Protein AF-A0A350P0A2-F1 (afdb_monomer)

Solvent-accessible surface area (backbone atoms only — not comparable to full-atom values): 11838 Å² total; per-residue (Å²): 98,54,94,77,66,78,47,81,83,70,60,87,97,36,63,50,38,53,35,42,51,52,40,41,71,54,24,49,63,32,50,51,49,53,50,50,57,44,49,54,48,30,74,75,63,41,78,66,72,74,49,75,38,47,52,51,50,51,49,36,52,35,25,15,30,38,34,38,25,32,60,87,42,42,73,64,37,39,53,47,52,47,36,48,71,58,41,37,54,60,54,47,37,61,76,40,30,76,40,52,78,73,40,42,42,76,43,84,54,7,22,47,47,60,51,48,59,75,67,70,58,95,64,50,61,31,28,40,47,74,36,69,40,61,73,67,49,90,78,47,54,71,70,56,38,36,55,49,48,24,52,36,47,38,52,48,41,55,74,55,54,66,48,71,58,78,53,50,69,44,74,40,54,51,58,56,42,70,87,69,39,89,80,70,49,74,71,57,67,63,39,52,88,55,57,46,71,63,59,95,83,64,72,76,51,73,65,59,73,81,129

pLDDT: mean 93.73, std 8.41, range [48.28, 98.69]

Sequence (211 aa):
IIAEDSQVPTREHSWHDLFNALVWIQFPRTKALLNRLHMEDINLKGAHPRTPRRNRITHFDECGVVIAVEEDHLQKGNALLSQLAHHQWNQVFLEERSAWGEILHPFVFGHANFEMMLSPFEGLTGKWMAIKVPRGFSNESVERQHERLDVALCERIQALDNFNRAPLLKPIPLLGIPHWYQEQTPCFYENKDYFRPMSVTSKPSVQLPLT

Nearest PDB structures (foldseek):
  5ej1-assembly1_A  TM=1.585E-01  e=2.998E+00  Cereibacter sphaeroides 2.4.1

Organism: NCBI:txid589873

InterPro domains:
  IPR021390 Protein of unknown function DUF3025 [PF11227] (2-197)

Mean predicted aligned error: 4.1 Å

Structure (mmCIF, N/CA/C/O backbone):
data_AF-A0A350P0A2-F1
#
_entry.id   AF-A0A350P0A2-F1
#
loop_
_atom_site.group_PDB
_atom_site.id
_atom_site.type_symbol
_atom_site.label_atom_id
_atom_site.label_alt_id
_atom_site.label_comp_id
_atom_site.label_asym_id
_atom_site.label_entity_id
_atom_site.label_seq_id
_atom_site.pdbx_PDB_ins_code
_atom_site.Cartn_x
_atom_site.Cartn_y
_atom_site.Cartn_z
_atom_site.occupancy
_atom_site.B_iso_or_equiv
_atom_site.auth_seq_id
_atom_site.auth_comp_id
_atom_site.auth_asym_id
_atom_site.auth_atom_id
_atom_site.pdbx_PDB_model_num
ATOM 1 N N . ILE A 1 1 ? 6.362 -5.026 -25.118 1.00 53.25 1 ILE A N 1
ATOM 2 C CA . ILE A 1 1 ? 6.541 -4.725 -23.662 1.00 53.25 1 ILE A CA 1
ATOM 3 C C . ILE A 1 1 ? 5.708 -3.486 -23.330 1.00 53.25 1 ILE A C 1
ATOM 5 O O . ILE A 1 1 ? 5.623 -2.639 -24.198 1.00 53.25 1 ILE A O 1
ATOM 9 N N . ILE A 1 2 ? 5.113 -3.306 -22.133 1.00 61.22 2 ILE A N 1
ATOM 10 C CA . ILE A 1 2 ? 4.285 -2.096 -21.850 1.00 61.22 2 ILE A CA 1
ATOM 11 C C . ILE A 1 2 ? 5.046 -0.797 -22.190 1.00 61.22 2 ILE A C 1
ATOM 13 O O . ILE A 1 2 ? 4.472 0.136 -22.735 1.00 61.22 2 ILE A O 1
ATOM 17 N N . ALA A 1 3 ? 6.358 -0.760 -21.924 1.00 54.41 3 ALA A N 1
ATOM 18 C CA . ALA A 1 3 ? 7.234 0.362 -22.274 1.00 54.41 3 ALA A CA 1
ATOM 19 C C . ALA A 1 3 ? 7.371 0.638 -23.788 1.00 54.41 3 ALA A C 1
ATOM 21 O O . ALA A 1 3 ? 7.685 1.760 -24.164 1.00 54.41 3 ALA A O 1
ATOM 22 N N . GLU A 1 4 ? 7.168 -0.368 -24.636 1.00 48.28 4 GLU A N 1
ATOM 23 C CA . GLU A 1 4 ? 7.300 -0.283 -26.098 1.00 48.28 4 GLU A CA 1
ATOM 24 C C . GLU A 1 4 ? 5.936 -0.091 -26.771 1.00 48.28 4 GLU A C 1
ATOM 26 O O . GLU A 1 4 ? 5.805 0.725 -27.676 1.00 48.28 4 GLU A O 1
ATOM 31 N N . ASP A 1 5 ? 4.909 -0.791 -26.286 1.00 59.88 5 ASP A N 1
ATOM 32 C CA . ASP A 1 5 ? 3.598 -0.853 -26.938 1.00 59.88 5 ASP A CA 1
ATOM 33 C C . ASP A 1 5 ? 2.580 0.117 -26.324 1.00 59.88 5 ASP A C 1
ATOM 35 O O . ASP A 1 5 ? 1.513 0.327 -26.894 1.00 59.88 5 ASP A O 1
ATOM 39 N N . SER A 1 6 ? 2.870 0.688 -25.143 1.00 63.47 6 SER A N 1
ATOM 40 C CA . SER A 1 6 ? 1.937 1.514 -24.347 1.00 63.47 6 SER A CA 1
ATOM 41 C C . SER A 1 6 ? 0.567 0.855 -24.113 1.00 63.47 6 SER A C 1
ATOM 43 O O . SER A 1 6 ? -0.424 1.524 -23.830 1.00 63.47 6 SER A O 1
ATOM 45 N N . GLN A 1 7 ? 0.517 -0.473 -24.214 1.00 66.69 7 GLN A N 1
ATOM 46 C CA . GLN A 1 7 ? -0.664 -1.297 -24.011 1.00 66.69 7 GLN A CA 1
ATOM 47 C C . GLN A 1 7 ? -0.435 -2.216 -22.818 1.00 66.69 7 GLN A C 1
ATOM 49 O O . GLN A 1 7 ? 0.633 -2.815 -22.670 1.00 66.69 7 GLN A O 1
ATOM 54 N N . VAL A 1 8 ? -1.453 -2.335 -21.969 1.00 64.12 8 VAL A N 1
ATOM 55 C CA . VAL A 1 8 ? -1.478 -3.325 -20.893 1.00 64.12 8 VAL A CA 1
ATOM 56 C C . VAL A 1 8 ? -1.890 -4.662 -21.519 1.00 64.12 8 VAL A C 1
ATOM 58 O O . VAL A 1 8 ? -2.990 -4.742 -22.067 1.00 64.12 8 VAL A O 1
ATOM 61 N N . PRO A 1 9 ? -1.040 -5.705 -21.490 1.00 64.75 9 PRO A N 1
ATOM 62 C CA . PRO A 1 9 ? -1.408 -7.003 -22.039 1.00 64.75 9 PRO A CA 1
ATOM 63 C C . PRO A 1 9 ? -2.564 -7.589 -21.225 1.00 64.75 9 PRO A C 1
ATOM 65 O O . PRO A 1 9 ? -2.507 -7.621 -19.996 1.00 64.75 9 PRO A O 1
ATOM 68 N N . THR A 1 10 ? -3.604 -8.053 -21.913 1.00 65.25 10 THR A N 1
ATOM 69 C CA . THR A 1 10 ? -4.771 -8.692 -21.300 1.00 65.25 10 THR A CA 1
ATOM 70 C C . THR A 1 10 ? -5.031 -10.038 -21.968 1.00 65.25 10 THR A C 1
ATOM 72 O O . THR A 1 10 ? -4.892 -10.184 -23.182 1.00 65.25 10 THR A O 1
ATOM 75 N N . ARG A 1 11 ? -5.360 -11.049 -21.167 1.00 75.06 11 ARG A N 1
ATOM 76 C CA . ARG A 1 11 ? -5.878 -12.348 -21.600 1.00 75.06 11 ARG A CA 1
ATOM 77 C C . ARG A 1 11 ? -7.391 -12.337 -21.433 1.00 75.06 11 ARG A C 1
ATOM 79 O O . ARG A 1 11 ? -7.912 -11.760 -20.476 1.00 75.06 11 ARG A O 1
ATOM 86 N N . GLU A 1 12 ? -8.097 -13.002 -22.341 1.00 72.31 12 GLU A N 1
ATOM 87 C CA . GLU A 1 12 ? -9.540 -13.190 -22.203 1.00 72.31 12 GLU A CA 1
ATOM 88 C C . GLU A 1 12 ? -9.862 -13.926 -20.894 1.00 72.31 12 GLU A C 1
ATOM 90 O O . GLU A 1 12 ? -9.146 -14.841 -20.487 1.00 72.31 12 GLU A O 1
ATOM 95 N N . HIS A 1 13 ? -10.941 -13.507 -20.226 1.00 78.00 13 HIS A N 1
ATOM 96 C CA . HIS A 1 13 ? -11.431 -14.105 -18.977 1.00 78.00 13 HIS A CA 1
ATOM 97 C C . HIS A 1 13 ? -10.428 -14.114 -17.805 1.00 78.00 13 HIS A C 1
ATOM 99 O O . HIS A 1 13 ? -10.451 -15.016 -16.969 1.00 78.00 13 HIS A O 1
ATOM 105 N N . SER A 1 14 ? -9.577 -13.090 -17.709 1.00 87.12 14 SER A N 1
ATOM 106 C CA . SER A 1 14 ? -8.614 -12.927 -16.615 1.00 87.12 14 SER A CA 1
ATOM 107 C C . SER A 1 14 ? -9.011 -11.775 -15.683 1.00 87.12 14 SER A C 1
ATOM 109 O O . SER A 1 14 ? -8.827 -10.604 -16.024 1.00 87.12 14 SER A O 1
ATOM 111 N N . TRP A 1 15 ? -9.533 -12.093 -14.487 1.00 88.44 15 TRP A N 1
ATOM 112 C CA . TRP A 1 15 ? -9.784 -11.096 -13.428 1.00 88.44 15 TRP A CA 1
ATOM 113 C C . TRP A 1 15 ? -8.517 -10.324 -13.083 1.00 88.44 15 TRP A C 1
ATOM 115 O O . TRP A 1 15 ? -8.539 -9.102 -12.956 1.00 88.44 15 TRP A O 1
ATOM 125 N N . HIS A 1 16 ? -7.407 -11.048 -13.005 1.00 88.56 16 HIS A N 1
ATOM 126 C CA . HIS A 1 16 ? -6.081 -10.504 -12.794 1.00 88.56 16 HIS A CA 1
ATOM 127 C C . HIS A 1 16 ? -5.736 -9.370 -13.771 1.00 88.56 16 HIS A C 1
ATOM 129 O O . HIS A 1 16 ? -5.339 -8.279 -13.358 1.00 88.56 16 HIS A O 1
ATOM 135 N N . ASP A 1 17 ? -5.936 -9.601 -15.072 1.00 87.69 17 ASP A N 1
ATOM 136 C CA . ASP A 1 17 ? -5.559 -8.631 -16.101 1.00 87.69 17 ASP A CA 1
ATOM 137 C C . ASP A 1 17 ? -6.526 -7.433 -16.115 1.00 87.69 17 ASP A C 1
ATOM 139 O O . ASP A 1 17 ? -6.092 -6.298 -16.328 1.00 87.69 17 ASP A O 1
ATOM 143 N N . LEU A 1 18 ? -7.813 -7.658 -15.808 1.00 90.94 18 LEU A N 1
ATOM 144 C CA . LEU A 1 18 ? -8.788 -6.583 -15.600 1.00 90.94 18 LEU A CA 1
ATOM 145 C C . LEU A 1 18 ? -8.381 -5.683 -14.426 1.00 90.94 18 LEU A C 1
ATOM 147 O O . LEU A 1 18 ? -8.318 -4.463 -14.583 1.00 90.94 18 LEU A O 1
ATOM 151 N N . PHE A 1 19 ? -8.077 -6.258 -13.260 1.00 93.81 19 PHE A N 1
ATOM 152 C CA . PHE A 1 19 ? -7.663 -5.474 -12.096 1.00 93.81 19 PHE A CA 1
ATOM 153 C C . PHE A 1 19 ? -6.339 -4.755 -12.337 1.00 93.81 19 PHE A C 1
ATOM 155 O O . PHE A 1 19 ? -6.201 -3.597 -11.946 1.00 93.81 19 PHE A O 1
ATOM 162 N N . ASN A 1 20 ? -5.395 -5.377 -13.044 1.00 93.62 20 ASN A N 1
ATOM 163 C CA . ASN A 1 20 ? -4.161 -4.707 -13.443 1.00 93.62 20 ASN A CA 1
ATOM 164 C C . ASN A 1 20 ? -4.452 -3.475 -14.316 1.00 93.62 20 ASN A C 1
ATOM 166 O O . ASN A 1 20 ? -3.896 -2.405 -14.069 1.00 93.62 20 ASN A O 1
ATOM 170 N N . ALA A 1 21 ? -5.351 -3.590 -15.299 1.00 92.62 21 ALA A N 1
ATOM 171 C CA . ALA A 1 21 ? -5.753 -2.465 -16.143 1.00 92.62 21 ALA A CA 1
ATOM 172 C C . ALA A 1 21 ? -6.431 -1.340 -15.336 1.00 92.62 21 ALA A C 1
ATOM 174 O O . ALA A 1 21 ? -6.115 -0.167 -15.532 1.00 92.62 21 ALA A O 1
ATOM 175 N N . LEU A 1 22 ? -7.304 -1.677 -14.381 1.00 94.19 22 LEU A N 1
ATOM 176 C CA . LEU A 1 22 ? -7.940 -0.690 -13.499 1.00 94.19 22 LEU A CA 1
ATOM 177 C C . LEU A 1 22 ? -6.926 0.029 -12.600 1.00 94.19 22 LEU A C 1
ATOM 179 O O . LEU A 1 22 ? -7.033 1.240 -12.408 1.00 94.19 22 LEU A O 1
ATOM 183 N N . VAL A 1 23 ? -5.919 -0.682 -12.087 1.00 95.94 23 VAL A N 1
ATOM 184 C CA . VAL A 1 23 ? -4.823 -0.074 -11.317 1.00 95.94 23 VAL A CA 1
ATOM 185 C C . VAL A 1 23 ? -3.973 0.841 -12.202 1.00 95.94 23 VAL A C 1
ATOM 187 O O . VAL A 1 23 ? -3.576 1.910 -11.751 1.00 95.94 23 VAL A O 1
ATOM 190 N N . TRP A 1 24 ? -3.735 0.490 -13.470 1.00 95.56 24 TRP A N 1
ATOM 191 C CA . TRP A 1 24 ? -3.076 1.386 -14.432 1.00 95.56 24 TRP A CA 1
ATOM 192 C C . TRP A 1 24 ? -3.843 2.693 -14.659 1.00 95.56 24 TRP A C 1
ATOM 194 O O . TRP A 1 24 ? -3.214 3.739 -14.797 1.00 95.56 24 TRP A O 1
ATOM 204 N N . ILE A 1 25 ? -5.178 2.646 -14.672 1.00 94.69 25 ILE A N 1
ATOM 205 C CA . ILE A 1 25 ? -6.024 3.843 -14.801 1.00 94.69 25 ILE A CA 1
ATOM 206 C C . ILE A 1 25 ? -5.968 4.698 -13.529 1.00 94.69 25 ILE A C 1
ATOM 208 O O . ILE A 1 25 ? -5.899 5.920 -13.622 1.00 94.69 25 ILE A O 1
ATOM 212 N N . GLN A 1 26 ? -5.981 4.071 -12.350 1.00 95.56 26 GLN A N 1
ATOM 213 C CA . GLN A 1 26 ? -5.980 4.773 -11.059 1.00 95.56 26 GLN A CA 1
ATOM 214 C C . GLN A 1 26 ? -4.601 5.317 -10.658 1.00 95.56 26 GLN A C 1
ATOM 216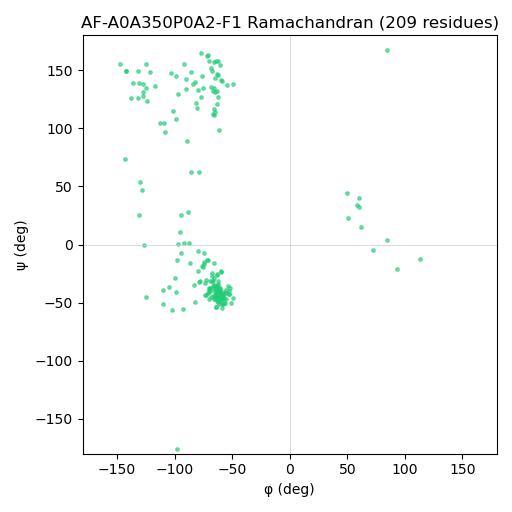 O O . GLN A 1 26 ? -4.523 6.342 -9.987 1.00 95.56 26 GLN A O 1
ATOM 221 N N . PHE A 1 27 ? -3.518 4.641 -11.057 1.00 97.56 27 PHE A N 1
ATOM 222 C CA . PHE A 1 27 ? -2.139 4.966 -10.677 1.00 97.56 27 PHE A CA 1
ATOM 223 C C . PHE A 1 27 ? -1.185 5.037 -11.886 1.00 97.56 27 PHE A C 1
ATOM 225 O O . PHE A 1 27 ? -0.158 4.340 -11.919 1.00 97.56 27 PHE A O 1
ATOM 232 N N . PRO A 1 28 ? -1.497 5.844 -12.916 1.00 97.25 28 PRO A N 1
ATOM 233 C CA . PRO A 1 28 ? -0.740 5.853 -14.163 1.00 97.25 28 PRO A CA 1
ATOM 234 C C . PRO A 1 28 ? 0.726 6.260 -13.968 1.00 97.25 28 PRO A C 1
ATOM 236 O O . PRO A 1 28 ? 1.614 5.676 -14.595 1.00 97.25 28 PRO A O 1
ATOM 239 N N . ARG A 1 29 ? 1.021 7.225 -13.086 1.00 98.25 29 ARG A N 1
ATOM 240 C CA . ARG A 1 29 ? 2.392 7.711 -12.843 1.00 98.25 29 ARG A CA 1
ATOM 241 C C . ARG A 1 29 ? 3.212 6.661 -12.119 1.00 98.25 29 ARG A C 1
ATOM 243 O O . ARG A 1 29 ? 4.331 6.361 -12.539 1.00 98.25 29 ARG A O 1
ATOM 250 N N . THR A 1 30 ? 2.656 6.076 -11.064 1.00 98.31 30 THR A N 1
ATOM 251 C CA . THR A 1 30 ? 3.341 5.050 -10.283 1.00 98.31 30 THR A CA 1
ATOM 252 C C . THR A 1 30 ? 3.585 3.810 -11.131 1.00 98.31 30 THR A C 1
ATOM 254 O O . THR A 1 30 ? 4.711 3.315 -11.169 1.00 98.31 30 THR A O 1
ATOM 257 N N . LYS A 1 31 ? 2.590 3.322 -11.878 1.00 97.88 31 LYS A N 1
ATOM 258 C CA . LYS A 1 31 ? 2.767 2.148 -12.748 1.00 97.88 31 LYS A CA 1
ATOM 259 C C . LYS A 1 31 ? 3.796 2.405 -13.853 1.00 97.88 31 LYS A C 1
ATOM 261 O O . LYS A 1 31 ? 4.648 1.546 -14.100 1.00 97.88 31 LYS A O 1
ATOM 266 N N . ALA A 1 32 ? 3.814 3.604 -14.441 1.00 97.94 32 ALA A N 1
ATOM 267 C CA . ALA A 1 32 ? 4.860 4.006 -15.383 1.00 97.94 32 ALA A CA 1
ATOM 268 C C . ALA A 1 32 ? 6.257 4.030 -14.734 1.00 97.94 32 ALA A C 1
ATOM 270 O O . ALA A 1 32 ? 7.216 3.526 -15.325 1.00 97.94 32 ALA A O 1
ATOM 271 N N . LEU A 1 33 ? 6.380 4.549 -13.505 1.00 98.38 33 LEU A N 1
ATOM 272 C CA . LEU A 1 33 ? 7.622 4.514 -12.725 1.00 98.38 33 LEU A CA 1
ATOM 273 C C . LEU A 1 33 ? 8.097 3.071 -12.498 1.00 98.38 33 LEU A C 1
ATOM 275 O O . LEU A 1 33 ? 9.251 2.763 -12.797 1.00 98.38 33 LEU A O 1
ATOM 279 N N . LEU A 1 34 ? 7.229 2.180 -12.010 1.00 97.94 34 LEU A N 1
ATOM 280 C CA . LEU A 1 34 ? 7.581 0.778 -11.755 1.00 97.94 34 LEU A CA 1
ATOM 281 C C . LEU A 1 34 ? 8.051 0.069 -13.034 1.00 97.94 34 LEU A C 1
ATOM 283 O O . LEU A 1 34 ? 9.078 -0.615 -13.020 1.00 97.94 34 LEU A O 1
ATOM 287 N N . ASN A 1 35 ? 7.351 0.283 -14.152 1.00 96.81 35 ASN A N 1
ATOM 288 C CA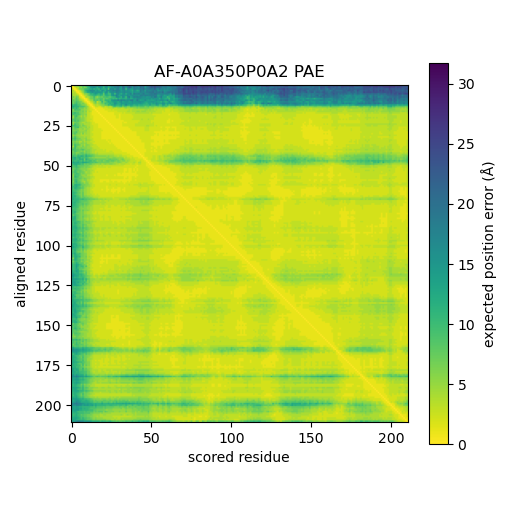 . ASN A 1 35 ? 7.730 -0.257 -15.458 1.00 96.81 35 ASN A CA 1
ATOM 289 C C . ASN A 1 35 ? 9.102 0.268 -15.916 1.00 96.81 35 ASN A C 1
ATOM 291 O O . ASN A 1 35 ? 9.964 -0.516 -16.316 1.00 96.81 35 ASN A O 1
ATOM 295 N N . ARG A 1 36 ? 9.361 1.575 -15.778 1.00 97.62 36 ARG A N 1
ATOM 296 C CA . ARG A 1 36 ? 10.675 2.163 -16.087 1.00 97.62 36 ARG A CA 1
ATOM 297 C C . ARG A 1 36 ? 11.790 1.522 -15.258 1.00 97.62 36 ARG A C 1
ATOM 299 O O . ARG A 1 36 ? 12.807 1.121 -15.817 1.00 97.62 36 ARG A O 1
ATOM 306 N N . LEU A 1 37 ? 11.591 1.364 -13.949 1.00 97.31 37 LEU A N 1
ATOM 307 C CA . LEU A 1 37 ? 12.574 0.733 -13.058 1.00 97.31 37 LEU A CA 1
ATOM 308 C C . LEU A 1 37 ? 12.820 -0.745 -13.412 1.00 97.31 37 LEU A C 1
ATOM 310 O O . LEU A 1 37 ? 13.952 -1.231 -13.310 1.00 97.31 37 LEU A O 1
ATOM 314 N N . HIS A 1 38 ? 11.784 -1.469 -13.848 1.00 96.38 38 HIS A N 1
ATOM 315 C CA . HIS A 1 38 ? 11.945 -2.816 -14.389 1.00 96.38 38 HIS A CA 1
ATOM 316 C C . HIS A 1 38 ? 12.826 -2.823 -15.639 1.00 96.38 38 HIS A C 1
ATOM 318 O O . HIS A 1 38 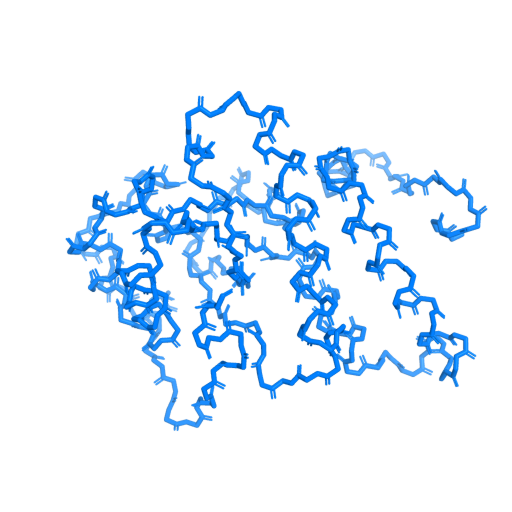? 13.768 -3.617 -15.693 1.00 96.38 38 HIS A O 1
ATOM 324 N N . MET A 1 39 ? 12.552 -1.941 -16.601 1.00 96.44 39 MET A N 1
ATOM 325 C CA . MET A 1 39 ? 13.297 -1.863 -17.859 1.00 96.44 39 MET A CA 1
ATOM 326 C C . MET A 1 39 ? 14.750 -1.442 -17.660 1.00 96.44 39 MET A C 1
ATOM 328 O O . MET A 1 39 ? 15.636 -2.043 -18.255 1.00 96.44 39 MET A O 1
ATOM 332 N N . GLU A 1 40 ? 15.025 -0.490 -16.769 1.00 96.25 40 GLU A N 1
ATOM 333 C CA . GLU A 1 40 ? 16.397 -0.122 -16.397 1.00 96.25 40 GLU A CA 1
ATOM 334 C C . GLU A 1 40 ? 17.205 -1.327 -15.905 1.00 96.25 40 GLU A C 1
ATOM 336 O O . GLU A 1 40 ? 18.331 -1.548 -16.345 1.00 96.25 40 GLU A O 1
ATOM 341 N N . ASP A 1 41 ? 16.627 -2.141 -15.018 1.00 95.62 41 ASP A N 1
ATOM 342 C CA . ASP A 1 41 ? 17.315 -3.326 -14.501 1.00 95.62 41 ASP A CA 1
ATOM 343 C C . ASP A 1 41 ? 17.484 -4.409 -15.572 1.00 95.62 41 ASP A C 1
ATOM 345 O O . ASP A 1 41 ? 18.516 -5.079 -15.592 1.00 95.62 41 ASP A O 1
ATOM 349 N N . ILE A 1 42 ? 16.491 -4.587 -16.452 1.00 95.56 42 ILE A N 1
ATOM 350 C CA . ILE A 1 42 ? 16.572 -5.527 -17.580 1.00 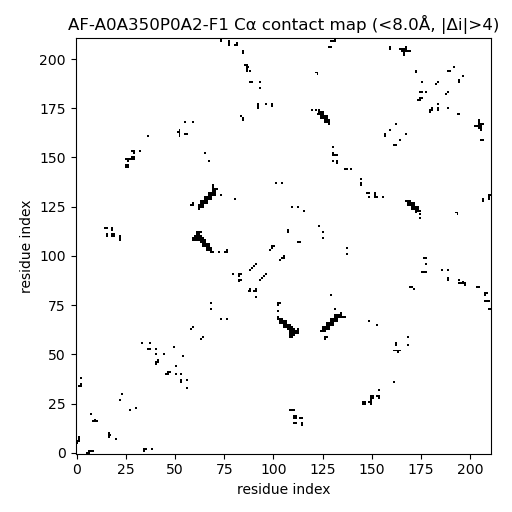95.56 42 ILE A CA 1
ATOM 351 C C . ILE A 1 42 ? 17.685 -5.108 -18.540 1.00 95.56 42 ILE A C 1
ATOM 353 O O . ILE A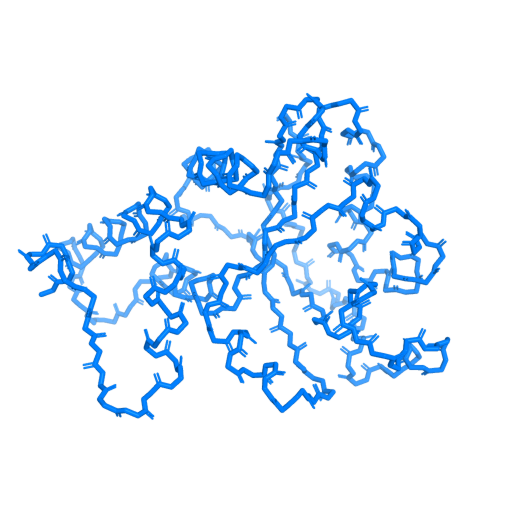 1 42 ? 18.496 -5.945 -18.925 1.00 95.56 42 ILE A O 1
ATOM 357 N N . ASN A 1 43 ? 17.765 -3.824 -18.883 1.00 95.56 43 ASN A N 1
ATOM 358 C CA . ASN A 1 43 ? 18.773 -3.304 -19.803 1.00 95.56 43 ASN A CA 1
ATOM 359 C C . ASN A 1 43 ? 20.189 -3.408 -19.219 1.00 95.56 43 ASN A C 1
ATOM 361 O O . ASN A 1 43 ? 21.133 -3.686 -19.951 1.00 95.56 43 ASN A O 1
ATOM 365 N N . LEU A 1 44 ? 20.345 -3.216 -17.905 1.00 94.25 44 LEU A N 1
ATOM 366 C CA . LEU A 1 44 ? 21.652 -3.259 -17.242 1.00 94.25 44 LEU A CA 1
ATOM 367 C C . LEU A 1 44 ? 22.127 -4.675 -16.888 1.00 94.25 44 LEU A C 1
ATOM 369 O O . LEU A 1 44 ? 23.330 -4.922 -16.873 1.00 94.25 44 LEU A O 1
ATOM 373 N N . LYS A 1 45 ? 21.216 -5.585 -16.523 1.00 93.88 45 LYS A N 1
ATOM 374 C CA . LYS A 1 45 ? 21.565 -6.893 -15.924 1.00 93.88 45 LYS A CA 1
ATOM 375 C C . LYS A 1 45 ? 20.946 -8.091 -16.642 1.00 93.88 45 LYS A C 1
ATOM 377 O O . LYS A 1 45 ? 21.180 -9.225 -16.233 1.00 93.88 45 LYS A O 1
ATOM 382 N N . GLY A 1 46 ? 20.169 -7.852 -17.693 1.00 92.06 46 GLY A N 1
ATOM 383 C CA . GLY A 1 46 ? 19.407 -8.869 -18.403 1.00 92.06 46 GLY A CA 1
ATOM 384 C C . GLY A 1 46 ? 18.051 -9.174 -17.760 1.00 92.06 46 GLY A C 1
ATOM 385 O O . GLY A 1 46 ? 17.736 -8.796 -16.627 1.00 92.06 46 GLY A O 1
ATOM 386 N N . ALA A 1 47 ? 17.211 -9.891 -18.508 1.00 89.94 47 ALA A N 1
ATOM 387 C CA . ALA A 1 47 ? 15.876 -10.272 -18.052 1.00 89.94 47 ALA A CA 1
ATOM 388 C C . ALA A 1 47 ? 15.905 -11.310 -16.915 1.00 89.94 47 ALA A C 1
ATOM 390 O O . ALA A 1 47 ? 15.024 -11.277 -16.045 1.00 89.94 47 ALA A O 1
ATOM 391 N N . HIS A 1 48 ? 16.917 -12.185 -16.906 1.00 90.00 48 HIS A N 1
ATOM 392 C CA . HIS A 1 48 ? 17.072 -13.283 -15.956 1.00 90.00 48 HIS A CA 1
ATOM 393 C C . HIS A 1 48 ? 18.517 -13.402 -15.443 1.00 90.00 48 HIS A C 1
ATOM 395 O O . HIS A 1 48 ? 19.441 -13.316 -16.250 1.00 90.00 48 HIS A O 1
ATOM 401 N N . PRO A 1 49 ? 18.714 -13.665 -14.133 1.00 90.56 49 PRO A N 1
ATOM 402 C CA . PRO A 1 49 ? 17.695 -13.739 -13.076 1.00 90.56 49 PRO A CA 1
ATOM 403 C C . PRO A 1 49 ? 17.096 -12.362 -12.725 1.00 90.56 49 PRO A C 1
ATOM 405 O O . PRO A 1 49 ? 17.705 -11.321 -12.967 1.00 90.56 49 PRO A O 1
ATOM 408 N N . ARG A 1 50 ? 15.891 -12.334 -12.130 1.00 91.56 50 ARG A N 1
ATOM 409 C CA . ARG A 1 50 ? 15.299 -11.072 -11.646 1.00 91.56 50 ARG A CA 1
ATOM 410 C C . ARG A 1 50 ? 16.166 -10.480 -10.536 1.00 91.56 50 ARG A C 1
ATOM 412 O O . ARG A 1 50 ? 16.530 -11.166 -9.581 1.00 91.56 50 ARG A O 1
ATOM 419 N N . THR A 1 51 ? 16.451 -9.186 -10.642 1.00 95.75 51 THR A N 1
ATOM 420 C CA . THR A 1 51 ? 17.205 -8.454 -9.621 1.00 95.75 51 THR A CA 1
ATOM 421 C C . THR A 1 51 ? 16.403 -8.375 -8.312 1.00 95.75 51 THR A C 1
ATOM 423 O O . THR A 1 51 ? 15.167 -8.416 -8.332 1.00 95.75 51 THR A O 1
ATOM 426 N N . PRO A 1 52 ? 17.063 -8.171 -7.157 1.00 95.69 52 PRO A N 1
ATOM 427 C CA . PRO A 1 52 ? 16.353 -7.933 -5.904 1.00 95.69 52 PRO A CA 1
ATOM 428 C C . PRO A 1 52 ? 15.371 -6.750 -5.981 1.00 95.69 52 PRO A C 1
ATOM 430 O O . PRO A 1 52 ? 14.274 -6.838 -5.430 1.00 95.69 52 PRO A O 1
ATOM 433 N N . ARG A 1 53 ? 15.741 -5.663 -6.677 1.00 96.38 53 ARG A N 1
ATOM 434 C CA . ARG A 1 53 ? 14.882 -4.485 -6.886 1.00 96.38 53 ARG A CA 1
ATOM 435 C C . ARG A 1 53 ? 13.623 -4.864 -7.661 1.00 96.38 53 ARG A C 1
ATOM 437 O O . ARG A 1 53 ? 12.527 -4.604 -7.173 1.00 96.38 53 ARG A O 1
ATOM 444 N N . ARG A 1 54 ? 13.764 -5.575 -8.789 1.00 96.69 54 ARG A N 1
ATOM 445 C CA . ARG A 1 54 ? 12.623 -6.089 -9.567 1.00 96.69 54 ARG A CA 1
ATOM 446 C C . ARG A 1 54 ? 11.729 -7.001 -8.730 1.00 96.69 54 ARG A C 1
ATOM 448 O O . ARG A 1 54 ? 10.521 -6.845 -8.796 1.00 96.69 54 ARG A O 1
ATOM 455 N N . ASN A 1 55 ? 12.289 -7.878 -7.895 1.00 96.19 55 ASN A N 1
ATOM 456 C CA . ASN A 1 55 ? 11.479 -8.730 -7.015 1.00 96.19 55 ASN A CA 1
ATOM 457 C C . ASN A 1 55 ? 10.618 -7.915 -6.037 1.00 96.19 55 ASN A C 1
ATOM 459 O O . ASN A 1 55 ? 9.469 -8.272 -5.803 1.00 96.19 55 ASN A O 1
ATOM 463 N N . ARG A 1 56 ? 11.141 -6.815 -5.480 1.00 96.75 56 ARG A N 1
ATOM 464 C CA . ARG A 1 56 ? 10.364 -5.931 -4.592 1.00 96.75 56 ARG A CA 1
ATOM 465 C C . ARG A 1 56 ? 9.299 -5.138 -5.336 1.00 96.75 56 ARG A C 1
ATOM 467 O O . ARG A 1 56 ? 8.193 -5.036 -4.820 1.00 96.75 56 ARG A O 1
ATOM 474 N N . ILE A 1 57 ? 9.628 -4.624 -6.521 1.00 97.44 57 ILE A N 1
ATOM 475 C CA . ILE A 1 57 ? 8.663 -3.934 -7.384 1.00 97.44 57 ILE A CA 1
ATOM 476 C C . ILE A 1 57 ? 7.506 -4.875 -7.711 1.00 97.44 57 ILE A C 1
ATOM 478 O O . ILE A 1 57 ? 6.367 -4.522 -7.449 1.00 97.44 57 ILE A O 1
ATOM 482 N N . THR A 1 58 ? 7.794 -6.092 -8.183 1.00 96.00 58 THR A N 1
ATOM 483 C CA . THR A 1 58 ? 6.756 -7.088 -8.478 1.00 96.00 58 THR A CA 1
ATOM 484 C C . THR A 1 58 ? 5.927 -7.407 -7.238 1.00 96.00 58 THR A C 1
ATOM 486 O O . THR A 1 58 ? 4.713 -7.414 -7.310 1.00 96.00 58 THR A O 1
ATOM 489 N N . HIS A 1 59 ? 6.548 -7.596 -6.070 1.00 95.62 59 HIS A N 1
ATOM 490 C CA . HIS A 1 59 ? 5.793 -7.861 -4.842 1.00 95.62 59 HIS A CA 1
ATOM 491 C C . HIS A 1 59 ? 4.806 -6.725 -4.512 1.00 95.62 59 HIS A C 1
ATOM 493 O O . HIS A 1 59 ? 3.664 -6.983 -4.144 1.00 95.62 59 HIS A O 1
ATOM 499 N N . PHE A 1 60 ? 5.236 -5.469 -4.648 1.00 97.75 60 PHE A N 1
ATOM 500 C CA . PHE A 1 60 ? 4.358 -4.322 -4.431 1.00 97.75 60 PHE A CA 1
ATOM 501 C C . PHE A 1 60 ? 3.277 -4.201 -5.513 1.00 97.75 60 PHE A C 1
ATOM 503 O O . PHE A 1 60 ? 2.136 -3.903 -5.189 1.00 97.75 60 PHE A O 1
ATOM 510 N N . ASP A 1 61 ? 3.606 -4.473 -6.773 1.00 97.44 61 ASP A N 1
ATOM 511 C CA . ASP A 1 61 ? 2.649 -4.397 -7.880 1.00 97.44 61 ASP A CA 1
ATOM 512 C C . ASP A 1 61 ? 1.546 -5.459 -7.798 1.00 97.44 61 ASP A C 1
ATOM 514 O O . ASP A 1 61 ? 0.411 -5.204 -8.190 1.00 97.44 61 ASP A O 1
ATOM 518 N N . GLU A 1 62 ? 1.861 -6.625 -7.237 1.00 96.19 62 GLU A N 1
ATOM 519 C CA . GLU A 1 62 ? 0.925 -7.739 -7.064 1.00 96.19 62 GLU A CA 1
ATOM 520 C C . GLU A 1 62 ? 0.056 -7.575 -5.813 1.00 96.19 62 GLU A C 1
ATOM 522 O O . GLU A 1 62 ? -1.165 -7.684 -5.889 1.00 96.19 62 GLU A O 1
ATOM 527 N N . CYS A 1 63 ? 0.654 -7.280 -4.651 1.00 96.94 63 CYS A N 1
ATOM 528 C CA . CYS A 1 63 ? -0.072 -7.265 -3.374 1.00 96.94 63 CYS A CA 1
ATOM 529 C C . CYS A 1 63 ? 0.142 -6.003 -2.519 1.00 96.94 63 CYS A C 1
ATOM 531 O O . CYS A 1 63 ? -0.030 -6.021 -1.295 1.00 96.94 63 CYS A O 1
ATOM 533 N N . GLY A 1 64 ? 0.482 -4.885 -3.157 1.00 98.06 64 GLY A N 1
ATOM 534 C CA . GLY A 1 64 ? 0.651 -3.574 -2.541 1.00 98.06 64 GLY A CA 1
ATOM 535 C C . GLY A 1 64 ? -0.596 -3.021 -1.846 1.00 98.06 64 GLY A C 1
ATOM 536 O O . GLY A 1 64 ? -1.717 -3.122 -2.345 1.00 98.06 64 GLY A O 1
ATOM 537 N N . VAL A 1 65 ? -0.381 -2.365 -0.711 1.00 98.56 65 VAL A N 1
ATOM 538 C CA . VAL A 1 65 ? -1.352 -1.506 -0.026 1.00 98.56 65 VAL A CA 1
ATOM 539 C C . VAL A 1 65 ? -0.686 -0.157 0.218 1.00 98.56 65 VAL A C 1
ATOM 541 O O . VAL A 1 65 ? 0.439 -0.090 0.710 1.00 98.56 65 VAL A O 1
ATOM 544 N N . VAL A 1 66 ? -1.359 0.926 -0.127 1.00 98.56 66 VAL A N 1
ATOM 545 C CA . VAL A 1 66 ? -0.910 2.286 0.166 1.00 98.56 66 VAL A CA 1
ATOM 546 C C . VAL A 1 66 ? -1.625 2.738 1.425 1.00 98.56 66 VAL A C 1
ATOM 548 O O . VAL A 1 66 ? -2.838 2.606 1.503 1.00 98.56 66 VAL A O 1
ATOM 551 N N . ILE A 1 67 ? -0.901 3.252 2.413 1.00 98.69 67 ILE A N 1
ATOM 552 C CA . ILE A 1 67 ? -1.507 3.842 3.612 1.00 98.69 67 ILE A CA 1
ATOM 553 C C . ILE A 1 67 ? -1.211 5.335 3.584 1.00 98.69 67 ILE A C 1
ATOM 555 O O . ILE A 1 67 ? -0.077 5.752 3.828 1.00 98.69 67 ILE A O 1
ATOM 559 N N . ALA A 1 68 ? -2.216 6.132 3.244 1.00 98.62 68 ALA A N 1
ATOM 560 C CA . ALA A 1 68 ? -2.109 7.580 3.259 1.00 98.62 68 ALA A CA 1
ATOM 561 C C . ALA A 1 68 ? -2.364 8.121 4.668 1.00 98.62 68 ALA A C 1
ATOM 563 O O . ALA A 1 68 ? -3.259 7.650 5.373 1.00 98.62 68 ALA A O 1
ATOM 564 N N . VAL A 1 69 ? -1.551 9.099 5.062 1.00 98.69 69 VAL A N 1
ATOM 565 C CA . VAL A 1 69 ? -1.665 9.829 6.328 1.00 98.69 69 VAL A CA 1
ATOM 566 C C . VAL A 1 69 ? -1.563 11.317 6.029 1.00 98.69 69 VAL A C 1
ATOM 568 O O . VAL A 1 69 ? -0.602 11.752 5.385 1.00 98.69 69 VAL A O 1
ATOM 571 N N . GLU A 1 70 ? -2.544 12.090 6.487 1.00 98.44 70 GLU A N 1
ATOM 572 C CA . GLU A 1 70 ? -2.534 13.543 6.324 1.00 98.44 70 GLU A CA 1
ATOM 573 C C . GLU A 1 70 ? -1.418 14.206 7.149 1.00 98.44 70 GLU A C 1
ATOM 575 O O . GLU A 1 70 ? -1.016 13.726 8.214 1.00 98.44 70 GLU A O 1
ATOM 580 N N . GLU A 1 71 ? -0.901 15.323 6.638 1.00 97.19 71 GLU A N 1
ATOM 581 C CA . GLU A 1 71 ? 0.201 16.095 7.225 1.00 97.19 71 GLU A CA 1
ATOM 582 C C . GLU A 1 71 ? -0.004 16.478 8.698 1.00 97.19 71 GLU A C 1
ATOM 584 O O . GLU A 1 71 ? 0.931 16.405 9.498 1.00 97.19 71 GLU A O 1
ATOM 589 N N . ASP A 1 72 ? -1.219 16.863 9.076 1.00 96.75 72 ASP A N 1
ATOM 590 C CA . ASP A 1 72 ? -1.587 17.243 10.442 1.00 96.75 72 ASP A CA 1
ATOM 591 C C . ASP A 1 72 ? -1.747 16.041 11.384 1.00 96.75 72 ASP A C 1
ATOM 593 O O . ASP A 1 72 ? -1.612 16.183 12.602 1.00 96.75 72 ASP A O 1
ATOM 597 N N . HIS A 1 73 ? -1.923 14.839 10.837 1.00 97.75 73 HIS A N 1
ATOM 598 C CA . HIS A 1 73 ? -2.027 13.597 11.598 1.00 97.75 73 HIS A CA 1
ATOM 599 C C . HIS A 1 73 ? -0.713 12.807 11.694 1.00 97.75 73 HIS A C 1
ATOM 601 O O . HIS A 1 73 ? -0.678 11.767 12.359 1.00 97.75 73 HIS A O 1
ATOM 607 N N . LEU A 1 74 ? 0.396 13.291 11.118 1.00 97.44 74 LEU A N 1
ATOM 608 C CA . LEU A 1 74 ? 1.667 12.554 11.046 1.00 97.44 74 LEU A CA 1
ATOM 609 C C . LEU A 1 74 ? 2.195 12.039 12.385 1.00 97.44 74 LEU A C 1
ATOM 611 O O . LEU A 1 74 ? 2.790 10.964 12.418 1.00 97.44 74 LEU A O 1
ATOM 615 N N . GLN A 1 75 ? 2.015 12.770 13.488 1.00 97.88 75 GLN A N 1
ATOM 616 C CA . GLN A 1 75 ? 2.518 12.321 14.790 1.00 97.88 75 GLN A CA 1
ATOM 617 C C . GLN A 1 75 ? 1.820 11.029 15.242 1.00 97.88 75 GLN A C 1
ATOM 619 O O . GLN A 1 75 ? 2.486 10.031 15.531 1.00 97.88 75 GLN A O 1
ATOM 624 N N . LYS A 1 76 ? 0.481 11.025 15.269 1.00 98.06 76 LYS A N 1
ATOM 625 C CA . LYS A 1 76 ? -0.309 9.838 15.629 1.00 98.06 76 LYS A CA 1
ATOM 626 C C . LYS A 1 76 ? -0.216 8.770 14.539 1.00 98.06 76 LYS A C 1
ATOM 628 O O . LYS A 1 76 ? -0.044 7.599 14.864 1.00 98.06 76 LYS A O 1
ATOM 633 N N . GLY A 1 77 ? -0.230 9.165 13.268 1.00 98.38 77 GLY A N 1
ATOM 634 C CA . GLY A 1 77 ? -0.042 8.268 12.131 1.00 98.38 77 GLY A CA 1
ATOM 635 C C . GLY A 1 77 ? 1.280 7.504 12.206 1.00 98.38 77 GLY A C 1
ATOM 636 O O . GLY A 1 77 ? 1.281 6.285 12.088 1.00 98.38 77 GLY A O 1
ATOM 637 N N . ASN A 1 78 ? 2.400 8.165 12.514 1.00 98.38 78 ASN A N 1
ATOM 638 C CA . ASN A 1 78 ? 3.691 7.494 12.704 1.00 98.38 78 ASN A CA 1
ATOM 639 C C . ASN A 1 78 ? 3.688 6.512 13.882 1.00 98.38 78 ASN A C 1
ATOM 641 O O . ASN A 1 78 ? 4.306 5.450 13.783 1.00 98.38 78 ASN A O 1
ATOM 645 N N . ALA A 1 79 ? 2.985 6.825 14.975 1.00 98.31 79 ALA A N 1
ATOM 646 C CA . ALA A 1 79 ? 2.827 5.889 16.085 1.00 98.31 79 ALA A CA 1
ATOM 647 C C . ALA A 1 79 ? 2.074 4.623 15.638 1.00 98.31 79 ALA A C 1
ATOM 649 O O . ALA A 1 79 ? 2.576 3.517 15.839 1.00 98.31 79 ALA A O 1
ATOM 650 N N . LEU A 1 80 ? 0.938 4.773 14.951 1.00 98.56 80 LEU A N 1
ATOM 651 C CA . LEU A 1 80 ? 0.136 3.653 14.441 1.00 98.56 80 LEU A CA 1
ATOM 652 C C . LEU A 1 80 ? 0.883 2.835 13.374 1.00 98.56 80 LEU A C 1
ATOM 654 O O . LEU A 1 80 ? 0.911 1.607 13.431 1.00 98.56 80 LEU A O 1
ATOM 658 N N . LEU A 1 81 ? 1.556 3.497 12.430 1.00 98.44 81 LEU A N 1
ATOM 659 C CA . LEU A 1 81 ? 2.383 2.841 11.412 1.00 98.44 81 LEU A CA 1
ATOM 660 C C . LEU A 1 81 ? 3.546 2.064 12.042 1.00 98.44 81 LEU A C 1
ATOM 662 O O . LEU A 1 81 ? 3.907 0.988 11.560 1.00 98.44 81 LEU A O 1
ATOM 666 N N . SER A 1 82 ? 4.124 2.574 13.133 1.00 97.44 82 SER A N 1
ATOM 667 C CA . SER A 1 82 ? 5.133 1.848 13.904 1.00 97.44 82 SER A CA 1
ATOM 668 C C . SER A 1 82 ? 4.540 0.602 14.564 1.00 97.44 82 SER A C 1
ATOM 670 O O . SER A 1 82 ? 5.113 -0.479 14.429 1.00 97.44 82 SER A O 1
ATOM 672 N N . GLN A 1 83 ? 3.375 0.702 15.211 1.00 97.44 83 GLN A N 1
ATOM 673 C CA . GLN A 1 83 ? 2.672 -0.452 15.795 1.00 97.44 83 GLN A CA 1
ATOM 674 C C . GLN A 1 83 ? 2.371 -1.523 14.734 1.00 97.44 83 GLN A C 1
ATOM 676 O O . GLN A 1 83 ? 2.663 -2.705 14.939 1.00 97.44 83 GLN A O 1
ATOM 681 N N . LEU A 1 84 ? 1.892 -1.099 13.560 1.00 97.88 84 LEU A N 1
ATOM 682 C CA . LEU A 1 84 ? 1.661 -1.956 12.397 1.00 97.88 84 LEU A CA 1
ATOM 683 C C . LEU A 1 84 ? 2.955 -2.646 11.931 1.00 97.88 84 LEU A C 1
ATOM 685 O O . LEU A 1 84 ? 2.982 -3.861 11.737 1.00 97.88 84 LEU A O 1
ATOM 689 N N . ALA A 1 85 ? 4.057 -1.901 11.799 1.00 97.06 85 ALA A N 1
ATOM 690 C CA . ALA A 1 85 ? 5.358 -2.447 11.399 1.00 97.06 85 ALA A CA 1
ATOM 691 C C . ALA A 1 85 ? 5.925 -3.470 12.401 1.00 97.06 85 ALA A C 1
ATOM 693 O O . ALA A 1 85 ? 6.693 -4.348 11.994 1.00 97.06 85 ALA A O 1
ATOM 694 N N . HIS A 1 86 ? 5.541 -3.361 13.677 1.00 96.69 86 HIS A N 1
ATOM 695 C CA . HIS A 1 86 ? 5.929 -4.256 14.772 1.00 96.69 86 HIS A CA 1
ATOM 696 C C . HIS A 1 86 ? 4.905 -5.364 15.056 1.00 96.69 86 HIS A C 1
ATOM 698 O O . HIS A 1 86 ? 5.038 -6.071 16.054 1.00 96.69 86 HIS A O 1
ATOM 704 N N . HIS A 1 87 ? 3.917 -5.553 14.176 1.00 97.31 87 HIS A N 1
ATOM 705 C CA . HIS A 1 87 ? 2.903 -6.604 14.284 1.00 97.31 87 HIS A CA 1
ATOM 706 C C . HIS A 1 87 ? 2.061 -6.517 15.571 1.00 97.31 87 HIS A C 1
ATOM 708 O O . HIS A 1 87 ? 1.616 -7.536 16.105 1.00 97.31 87 HIS A O 1
ATOM 714 N N . GLN A 1 88 ? 1.824 -5.309 16.089 1.00 97.31 88 GLN A N 1
ATOM 715 C CA . GLN A 1 88 ? 0.937 -5.089 17.236 1.00 97.31 88 GLN A CA 1
ATOM 716 C C . GLN A 1 88 ? -0.532 -5.127 16.783 1.00 97.31 88 GLN A C 1
ATOM 718 O O . GLN A 1 88 ? -1.244 -4.130 16.846 1.00 97.31 88 GLN A O 1
ATOM 723 N N . TRP A 1 89 ? -0.972 -6.279 16.269 1.00 97.56 89 TRP A N 1
ATOM 724 C CA . TRP A 1 89 ? -2.236 -6.429 15.540 1.00 97.56 89 TRP A CA 1
ATOM 725 C C . TRP A 1 89 ? -3.471 -6.046 16.355 1.00 97.56 89 TRP A C 1
ATOM 727 O O . TRP A 1 89 ? -4.295 -5.288 15.860 1.00 97.56 89 TRP A O 1
ATOM 737 N N . ASN A 1 90 ? -3.566 -6.498 17.610 1.00 96.69 90 ASN A N 1
ATOM 738 C CA . ASN A 1 90 ? -4.678 -6.127 18.492 1.00 96.69 90 ASN A CA 1
ATOM 739 C C . ASN A 1 90 ? -4.710 -4.615 18.739 1.00 96.69 90 ASN A C 1
ATOM 741 O O . ASN A 1 90 ? -5.757 -3.995 18.593 1.00 96.69 90 ASN A O 1
ATOM 745 N N . GLN A 1 91 ? -3.557 -4.006 19.023 1.00 97.38 91 GLN A N 1
ATOM 746 C CA . GLN A 1 91 ? -3.480 -2.563 19.229 1.00 97.38 91 GLN A CA 1
ATOM 747 C C . GLN A 1 91 ? -3.966 -1.809 17.988 1.00 97.38 91 GLN A C 1
ATOM 749 O O . GLN A 1 91 ? -4.872 -0.988 18.073 1.00 97.38 91 GLN A O 1
ATOM 754 N N . VAL A 1 92 ? -3.379 -2.101 16.824 1.00 97.75 92 VAL A N 1
ATOM 755 C CA . VAL A 1 92 ? -3.590 -1.282 15.627 1.00 97.75 92 VAL A CA 1
ATOM 756 C C . VAL A 1 92 ? -4.925 -1.559 14.934 1.00 97.75 92 VAL A C 1
ATOM 758 O O . VAL A 1 92 ? -5.489 -0.635 14.362 1.00 97.75 92 VAL A O 1
ATOM 761 N N . PHE A 1 93 ? -5.451 -2.788 14.967 1.00 97.94 93 PHE A N 1
ATOM 762 C CA . PHE A 1 93 ? -6.705 -3.138 14.281 1.00 97.94 93 PHE A CA 1
ATOM 763 C C . PHE A 1 93 ? -7.932 -3.171 15.197 1.00 97.94 93 PHE A C 1
ATOM 765 O O . PHE A 1 93 ? -9.041 -2.923 14.722 1.00 97.94 93 PHE A O 1
ATOM 772 N N . LEU A 1 94 ? -7.767 -3.482 16.489 1.00 95.69 94 LEU A N 1
ATOM 773 C CA . LEU A 1 94 ? -8.888 -3.608 17.424 1.00 95.69 94 LEU A CA 1
ATOM 774 C C . LEU A 1 94 ? -9.025 -2.380 18.327 1.00 95.69 94 LEU A C 1
ATOM 776 O O . LEU A 1 94 ? -10.089 -1.768 18.335 1.00 95.69 94 LEU A O 1
ATOM 780 N N . GLU A 1 95 ? -7.975 -2.012 19.061 1.00 97.19 95 GLU A N 1
ATOM 781 C CA . GLU A 1 95 ? -8.030 -0.892 20.014 1.00 97.19 95 GLU A CA 1
ATOM 782 C C . GLU A 1 95 ? -8.058 0.465 19.302 1.00 97.19 95 GLU A C 1
ATOM 784 O O . GLU A 1 95 ? -8.860 1.333 19.630 1.00 97.19 95 GLU A O 1
ATOM 789 N N . GLU A 1 96 ? -7.232 0.625 18.270 1.00 97.75 96 GLU A N 1
ATOM 790 C CA . GLU A 1 96 ? -7.134 1.835 17.444 1.00 97.75 96 GLU A CA 1
ATOM 791 C C . GLU A 1 96 ? -8.018 1.740 16.190 1.00 97.75 96 GLU A C 1
ATOM 793 O O . GLU A 1 96 ? -7.750 2.382 15.174 1.00 97.75 96 GLU A O 1
ATOM 798 N N . ARG A 1 97 ? -9.084 0.929 16.233 1.00 97.25 97 ARG A N 1
ATOM 799 C CA . ARG A 1 97 ? -9.971 0.693 15.084 1.00 97.25 97 ARG A CA 1
ATOM 800 C C . ARG A 1 97 ? -10.495 1.992 14.473 1.00 97.25 97 ARG A C 1
ATOM 802 O O . ARG A 1 97 ? -10.507 2.115 13.256 1.00 97.25 97 ARG A O 1
ATOM 809 N N . SER A 1 98 ? -10.892 2.955 15.306 1.00 97.00 98 SER A N 1
ATOM 810 C CA . SER A 1 98 ? -11.423 4.248 14.854 1.00 97.00 98 SER A CA 1
ATOM 811 C C . SER A 1 98 ? -10.397 5.115 14.125 1.00 97.00 98 SER A C 1
ATOM 813 O O . SER A 1 98 ? -10.785 6.052 13.443 1.00 97.00 98 SER A O 1
ATOM 815 N N . ALA A 1 99 ? -9.097 4.823 14.236 1.00 98.00 99 ALA A N 1
ATOM 816 C CA . ALA A 1 99 ? -8.073 5.543 13.489 1.00 98.00 99 ALA A CA 1
ATOM 817 C C . ALA A 1 99 ? -8.038 5.148 12.002 1.00 98.00 99 ALA A C 1
ATOM 819 O O . ALA A 1 99 ? -7.458 5.870 11.191 1.00 98.00 99 ALA A O 1
ATOM 820 N N . TRP A 1 100 ? -8.636 4.016 11.623 1.00 98.00 100 TRP A N 1
ATOM 821 C CA . TRP A 1 100 ? -8.756 3.602 10.227 1.00 98.00 100 TRP A CA 1
ATOM 822 C C . TRP A 1 100 ? -9.936 4.315 9.577 1.00 98.00 100 TRP A C 1
ATOM 824 O O . TRP A 1 100 ? -11.066 4.198 10.036 1.00 98.00 100 TRP A O 1
ATOM 834 N N . GLY A 1 101 ? -9.661 5.060 8.510 1.00 95.06 101 GLY A N 1
ATOM 835 C CA . GLY A 1 101 ? -10.620 5.971 7.886 1.00 95.06 101 GLY A CA 1
ATOM 836 C C . GLY A 1 101 ? -10.542 7.409 8.405 1.00 95.06 101 GLY A C 1
ATOM 837 O O . GLY A 1 101 ? -10.919 8.303 7.661 1.00 95.06 101 GLY A O 1
ATOM 838 N N . GLU A 1 102 ? -9.984 7.636 9.601 1.00 96.25 102 GLU A N 1
ATOM 839 C CA . GLU A 1 102 ? -9.796 8.979 10.187 1.00 96.25 102 GLU A CA 1
ATOM 840 C C . GLU A 1 102 ? -8.340 9.472 10.130 1.00 96.25 102 GLU A C 1
ATOM 842 O O . GLU A 1 102 ? -8.083 10.655 9.952 1.00 96.25 102 GLU A O 1
ATOM 847 N N . ILE A 1 103 ? -7.368 8.571 10.316 1.00 98.12 103 ILE A N 1
ATOM 848 C CA . ILE A 1 103 ? -5.927 8.888 10.352 1.00 98.12 103 ILE A CA 1
ATOM 849 C C . ILE A 1 103 ? -5.162 8.051 9.330 1.00 98.12 103 ILE A C 1
ATOM 851 O O . ILE A 1 103 ? -4.269 8.546 8.642 1.00 98.12 103 ILE A O 1
ATOM 855 N N . LEU A 1 104 ? -5.464 6.753 9.280 1.00 98.56 104 LEU A N 1
ATOM 856 C CA . LEU A 1 104 ? -4.905 5.825 8.310 1.00 98.56 104 LEU A CA 1
ATOM 857 C C . LEU A 1 104 ? -5.939 5.591 7.216 1.00 98.56 104 LEU A C 1
ATOM 859 O O . LEU A 1 104 ? -6.982 4.987 7.472 1.00 98.56 104 LEU A O 1
ATOM 863 N N . HIS A 1 105 ? -5.627 6.012 5.995 1.00 98.31 105 HIS A N 1
ATOM 864 C CA . HIS A 1 105 ? -6.484 5.798 4.831 1.00 98.31 105 HIS A CA 1
ATOM 865 C C . HIS A 1 105 ? -5.830 4.752 3.916 1.00 98.31 105 HIS A C 1
ATOM 867 O O . HIS A 1 105 ? -4.906 5.082 3.165 1.00 98.31 105 HIS A O 1
ATOM 873 N N . PRO A 1 106 ? -6.220 3.467 4.018 1.00 98.00 106 PRO A N 1
ATOM 874 C CA . PRO A 1 106 ? -5.646 2.413 3.198 1.00 98.00 106 PRO A CA 1
ATOM 875 C C . PRO A 1 106 ? -6.296 2.354 1.811 1.00 98.00 106 PRO A C 1
ATOM 877 O O . PRO A 1 106 ? -7.515 2.415 1.677 1.00 98.00 106 PRO A O 1
ATOM 880 N N . PHE A 1 107 ? -5.479 2.131 0.788 1.00 97.88 107 PHE A N 1
ATOM 881 C CA . PHE A 1 107 ? -5.896 1.920 -0.595 1.00 97.88 107 PHE A CA 1
ATOM 882 C C . PHE A 1 107 ? -5.200 0.684 -1.156 1.00 97.88 107 PHE A C 1
ATOM 884 O O . PHE A 1 107 ? -4.008 0.459 -0.924 1.00 97.88 107 PHE A O 1
ATOM 891 N N . VAL A 1 108 ? -5.930 -0.134 -1.909 1.00 97.06 108 VAL A N 1
ATOM 892 C CA . VAL A 1 108 ? -5.337 -1.276 -2.610 1.00 97.06 108 VAL A CA 1
ATOM 893 C C . VAL A 1 108 ? -4.603 -0.768 -3.849 1.00 97.06 108 VAL A C 1
ATOM 895 O O . VAL A 1 108 ? -5.179 -0.063 -4.672 1.00 97.06 108 VAL A O 1
ATOM 898 N N . PHE A 1 109 ? -3.331 -1.143 -3.978 1.00 97.94 109 PHE A N 1
ATOM 899 C CA . PHE A 1 109 ? -2.533 -0.916 -5.189 1.00 97.94 109 PHE A CA 1
ATOM 900 C C . PHE A 1 109 ? -2.246 -2.234 -5.912 1.00 97.94 109 PHE A C 1
ATOM 902 O O . PHE A 1 109 ? -2.298 -2.307 -7.134 1.00 97.94 109 PHE A O 1
ATOM 909 N N . GLY A 1 110 ? -1.966 -3.289 -5.147 1.00 96.69 110 GLY A N 1
ATOM 910 C CA . GLY A 1 110 ? -1.684 -4.612 -5.670 1.00 96.69 110 GLY A CA 1
ATOM 911 C C . GLY A 1 110 ? -2.893 -5.208 -6.369 1.00 96.69 110 GLY A C 1
ATOM 912 O O . GLY A 1 110 ? -3.893 -5.502 -5.717 1.00 96.69 110 GLY A O 1
ATOM 913 N N . HIS A 1 111 ? -2.806 -5.410 -7.679 1.00 95.19 111 HIS A N 1
ATOM 914 C CA . HIS A 1 111 ? -3.949 -5.862 -8.469 1.00 95.19 111 HIS A CA 1
ATOM 915 C C . HIS A 1 111 ? -4.380 -7.300 -8.145 1.00 95.19 111 HIS A C 1
ATOM 917 O O . HIS A 1 111 ? -5.577 -7.589 -8.161 1.00 95.19 111 HIS A O 1
ATOM 923 N N . ALA A 1 112 ? -3.452 -8.179 -7.754 1.00 94.50 112 ALA A N 1
ATOM 924 C CA . ALA A 1 112 ? -3.788 -9.532 -7.313 1.00 94.50 112 ALA A CA 1
ATOM 925 C C . ALA A 1 112 ? -4.558 -9.541 -5.983 1.00 94.50 112 ALA A C 1
ATOM 927 O O . ALA A 1 112 ? -5.327 -10.467 -5.733 1.00 94.50 112 ALA A O 1
ATOM 928 N N . ASN A 1 113 ? -4.428 -8.506 -5.139 1.00 94.62 113 ASN A N 1
ATOM 929 C CA . ASN A 1 113 ? -5.259 -8.406 -3.935 1.00 94.62 113 ASN A CA 1
ATOM 930 C C . ASN A 1 113 ? -6.747 -8.311 -4.295 1.00 94.62 113 ASN A C 1
ATOM 932 O O . ASN A 1 113 ? -7.555 -8.947 -3.628 1.00 94.62 113 ASN A O 1
ATOM 936 N N . PHE A 1 114 ? -7.118 -7.567 -5.343 1.00 93.06 114 PHE A N 1
ATOM 937 C CA . PHE A 1 114 ? -8.518 -7.480 -5.770 1.00 93.06 114 PHE A CA 1
ATOM 938 C C . PHE A 1 114 ? -9.064 -8.837 -6.221 1.00 93.06 114 PHE A C 1
ATOM 940 O O . PHE A 1 114 ? -10.167 -9.211 -5.833 1.00 93.06 114 PHE A O 1
ATOM 947 N N . GLU A 1 115 ? -8.273 -9.597 -6.980 1.00 92.31 115 GLU A N 1
ATOM 948 C CA . GLU A 1 115 ? -8.636 -10.950 -7.408 1.00 92.31 115 GLU A CA 1
ATOM 949 C C . GLU A 1 115 ? -8.831 -11.890 -6.213 1.00 92.31 115 GLU A C 1
ATOM 951 O O . GLU A 1 115 ? -9.852 -12.568 -6.119 1.00 92.31 115 GLU A O 1
ATOM 956 N N . MET A 1 116 ? -7.901 -11.882 -5.257 1.00 92.00 116 MET A N 1
ATOM 957 C CA . MET A 1 116 ? -7.998 -12.721 -4.057 1.00 92.00 116 MET A CA 1
ATOM 958 C C . MET A 1 116 ? -9.183 -12.332 -3.162 1.00 92.00 116 MET A C 1
ATOM 960 O O . MET A 1 116 ? -9.759 -13.188 -2.495 1.00 92.00 116 MET A O 1
ATOM 964 N N . MET A 1 117 ? -9.589 -11.061 -3.172 1.00 91.62 117 MET A N 1
ATOM 965 C CA . MET A 1 117 ? -10.756 -10.577 -2.429 1.00 91.62 117 MET A CA 1
ATOM 966 C C . MET A 1 117 ? -12.101 -10.977 -3.060 1.00 91.62 117 MET A C 1
ATOM 968 O O . MET A 1 117 ? -13.129 -10.795 -2.413 1.00 91.62 117 MET A O 1
ATOM 972 N N . LEU A 1 118 ? -12.126 -11.572 -4.262 1.00 91.88 118 LEU A N 1
ATOM 973 C CA . LEU A 1 118 ? -13.344 -12.194 -4.810 1.00 91.88 118 LEU A CA 1
ATOM 974 C C . LEU A 1 118 ? -13.764 -13.445 -4.021 1.00 91.88 118 LEU A C 1
ATOM 976 O O . LEU A 1 118 ? -14.943 -13.789 -3.991 1.00 91.88 118 LEU A O 1
ATOM 980 N N . SER A 1 119 ? -12.807 -14.120 -3.379 1.00 92.69 119 SER A N 1
ATOM 981 C CA . SER A 1 119 ? -13.036 -15.268 -2.498 1.00 92.69 119 SER A CA 1
ATOM 982 C C . SER A 1 119 ? -12.056 -15.201 -1.319 1.00 92.69 119 SER A C 1
ATOM 984 O O . SER A 1 119 ? -11.077 -15.956 -1.292 1.00 92.69 119 SER A O 1
ATOM 986 N N . PRO A 1 120 ? -12.277 -14.277 -0.364 1.00 93.00 120 PRO A N 1
ATOM 987 C CA . PRO A 1 120 ? -11.325 -14.003 0.705 1.00 93.00 120 PRO A CA 1
ATOM 988 C C . PRO A 1 120 ? -11.113 -15.231 1.597 1.00 93.00 120 PRO A C 1
ATOM 990 O O . PRO A 1 120 ? -12.038 -15.998 1.856 1.00 93.00 120 PRO A O 1
ATOM 993 N N . PHE A 1 121 ? -9.887 -15.395 2.096 1.00 93.31 121 PHE A N 1
ATOM 994 C CA . PHE A 1 121 ? -9.510 -16.489 2.990 1.00 93.31 121 PHE A CA 1
ATOM 995 C C . PHE A 1 121 ? -8.533 -16.013 4.072 1.00 93.31 121 PHE A C 1
ATOM 997 O O . PHE A 1 121 ? -7.718 -15.108 3.856 1.00 93.31 121 PHE A O 1
ATOM 1004 N N . GLU A 1 122 ? -8.592 -16.644 5.244 1.00 91.81 122 GLU A N 1
ATOM 1005 C CA . GLU A 1 122 ? -7.636 -16.393 6.322 1.00 91.81 122 GLU A CA 1
ATOM 1006 C C . GLU A 1 122 ? -6.219 -16.765 5.873 1.00 91.81 122 GLU A C 1
ATOM 1008 O O . GLU A 1 122 ? -5.963 -17.867 5.394 1.00 91.81 122 GLU A O 1
ATOM 1013 N N . GLY A 1 123 ? -5.281 -15.830 6.010 1.00 92.38 123 GLY A N 1
ATOM 1014 C CA . GLY A 1 123 ? -3.935 -15.955 5.444 1.00 92.38 123 GLY A CA 1
ATOM 1015 C C . GLY A 1 123 ? -3.644 -14.957 4.327 1.00 92.38 123 GLY A C 1
ATOM 1016 O O . GLY A 1 123 ? -2.476 -14.761 3.991 1.00 92.38 123 GLY A O 1
ATOM 1017 N N . LEU A 1 124 ? -4.657 -14.267 3.792 1.00 94.94 124 LEU A N 1
ATOM 1018 C CA . LEU A 1 124 ? -4.452 -13.241 2.773 1.00 94.94 124 LEU A CA 1
ATOM 1019 C C . LEU A 1 124 ? -3.682 -12.033 3.339 1.00 94.94 124 LEU A C 1
ATOM 1021 O O . LEU A 1 124 ? -4.183 -11.284 4.186 1.00 94.94 124 LEU A O 1
ATOM 1025 N N . THR A 1 125 ? -2.448 -11.835 2.869 1.00 96.19 125 THR A N 1
ATOM 1026 C CA . THR A 1 125 ? -1.561 -10.750 3.317 1.00 96.19 125 THR A CA 1
ATOM 1027 C C . THR A 1 125 ? -1.063 -9.903 2.156 1.00 96.19 125 THR A C 1
ATOM 1029 O O . THR A 1 125 ? -0.550 -10.442 1.177 1.00 96.19 125 THR A O 1
ATOM 1032 N N . GLY A 1 126 ? -1.113 -8.585 2.322 1.00 96.94 126 GLY A N 1
ATOM 1033 C CA . GLY A 1 126 ? -0.498 -7.623 1.417 1.00 96.94 126 GLY A CA 1
ATOM 1034 C C . GLY A 1 126 ? 0.859 -7.125 1.908 1.00 96.94 126 GLY A C 1
ATOM 1035 O O . GLY A 1 126 ? 1.382 -7.536 2.953 1.00 96.94 126 GLY A O 1
ATOM 1036 N N . LYS A 1 127 ? 1.418 -6.183 1.153 1.00 97.31 127 LYS A N 1
ATOM 1037 C CA . LYS A 1 127 ? 2.632 -5.431 1.476 1.00 97.31 127 LYS A CA 1
ATOM 1038 C C . LYS A 1 127 ? 2.352 -3.949 1.448 1.00 97.31 127 LYS A C 1
ATOM 1040 O O . LYS A 1 127 ? 1.954 -3.430 0.415 1.00 97.31 127 LYS A O 1
ATOM 1045 N N . TRP A 1 128 ? 2.612 -3.254 2.546 1.00 98.12 128 TRP A N 1
ATOM 1046 C CA . TRP A 1 128 ? 2.209 -1.859 2.633 1.00 98.12 128 TRP A CA 1
ATOM 1047 C C . TRP A 1 128 ? 3.356 -0.863 2.444 1.00 98.12 128 TRP A C 1
ATOM 1049 O O . TRP A 1 128 ? 4.503 -1.116 2.835 1.00 98.12 128 TRP A O 1
ATOM 1059 N N . MET A 1 129 ? 3.019 0.286 1.861 1.00 98.19 129 MET A N 1
ATOM 1060 C CA . MET A 1 129 ? 3.836 1.493 1.811 1.00 98.19 129 MET A CA 1
ATOM 1061 C C . MET A 1 129 ? 3.022 2.677 2.329 1.00 98.19 129 MET A C 1
ATOM 1063 O O . MET A 1 129 ? 1.914 2.918 1.859 1.00 98.19 129 MET A O 1
ATOM 1067 N N . ALA A 1 130 ? 3.566 3.413 3.292 1.00 98.44 130 ALA A N 1
ATOM 1068 C CA . ALA A 1 130 ? 2.946 4.621 3.801 1.00 98.44 130 ALA A CA 1
ATOM 1069 C C . ALA A 1 130 ? 3.400 5.849 3.012 1.00 98.44 130 ALA A C 1
ATOM 1071 O O . ALA A 1 130 ? 4.576 5.974 2.640 1.00 98.44 130 ALA A O 1
ATOM 1072 N N . ILE A 1 131 ? 2.464 6.768 2.805 1.00 98.44 131 ILE A N 1
ATOM 1073 C CA . ILE A 1 131 ? 2.686 8.038 2.121 1.00 98.44 131 ILE A CA 1
ATOM 1074 C C . ILE A 1 131 ? 2.082 9.180 2.935 1.00 98.44 131 ILE A C 1
ATOM 1076 O O . ILE A 1 131 ? 1.090 9.007 3.643 1.00 98.44 131 ILE A O 1
ATOM 1080 N N . LYS A 1 132 ? 2.699 10.352 2.818 1.00 98.31 132 LYS A N 1
ATOM 1081 C CA . LYS A 1 132 ? 2.168 11.599 3.357 1.00 98.31 132 LYS A CA 1
ATOM 1082 C C . LYS A 1 132 ? 1.297 12.256 2.293 1.00 98.31 132 LYS A C 1
ATOM 1084 O O . LYS A 1 132 ? 1.724 12.341 1.142 1.00 98.31 132 LYS A O 1
ATOM 1089 N N . VAL A 1 133 ? 0.115 12.718 2.677 1.00 98.31 133 VAL A N 1
ATOM 1090 C CA . VAL A 1 133 ? -0.805 13.455 1.800 1.00 98.31 133 VAL A CA 1
ATOM 1091 C C . VAL A 1 133 ? -1.175 14.806 2.424 1.00 98.31 133 VAL A C 1
ATOM 1093 O O . VAL A 1 133 ? -1.079 14.952 3.644 1.00 98.31 133 VAL A O 1
ATOM 1096 N N . PRO A 1 134 ? -1.569 15.811 1.620 1.00 97.38 134 PRO A N 1
ATOM 1097 C CA . PRO A 1 134 ? -1.942 17.122 2.143 1.00 97.38 134 PRO A CA 1
ATOM 1098 C C . PRO A 1 134 ? -3.135 17.053 3.097 1.00 97.38 134 PRO A C 1
ATOM 1100 O O . PRO A 1 134 ? -3.996 16.182 2.969 1.00 97.38 134 PRO A O 1
ATOM 1103 N N . ARG A 1 135 ? -3.221 18.027 4.004 1.00 96.75 135 ARG A N 1
ATOM 1104 C CA . ARG A 1 135 ? -4.400 18.220 4.856 1.00 96.75 135 ARG A CA 1
ATOM 1105 C C . ARG A 1 135 ? -5.681 18.356 4.026 1.00 96.75 135 ARG A C 1
ATOM 1107 O O . ARG A 1 135 ? -5.713 19.102 3.046 1.00 96.75 135 ARG A O 1
ATOM 1114 N N . GLY A 1 136 ? -6.746 17.701 4.474 1.00 96.31 136 GLY A N 1
ATOM 1115 C CA . GLY A 1 136 ? -8.057 17.696 3.833 1.00 96.31 136 GLY A CA 1
ATOM 1116 C C . GLY A 1 136 ? -8.201 16.669 2.712 1.00 96.31 136 GLY A C 1
ATOM 1117 O O . GLY A 1 136 ? -9.264 16.628 2.097 1.00 96.31 136 GLY A O 1
ATOM 1118 N N . PHE A 1 137 ? -7.182 15.840 2.465 1.00 97.56 137 PHE A N 1
ATOM 1119 C CA . PHE A 1 137 ? -7.207 14.745 1.492 1.00 97.56 137 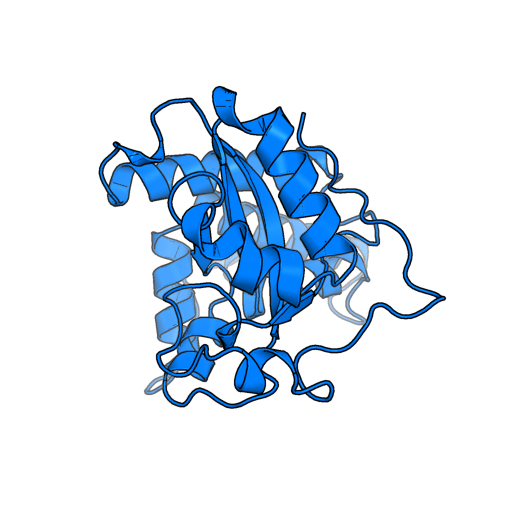PHE A CA 1
ATOM 1120 C C . PHE A 1 137 ? -8.451 13.854 1.644 1.00 97.56 137 PHE A C 1
ATOM 1122 O O . PHE A 1 137 ? -9.134 13.564 0.665 1.00 97.56 137 PHE A O 1
ATOM 1129 N N . SER A 1 138 ? -8.796 13.472 2.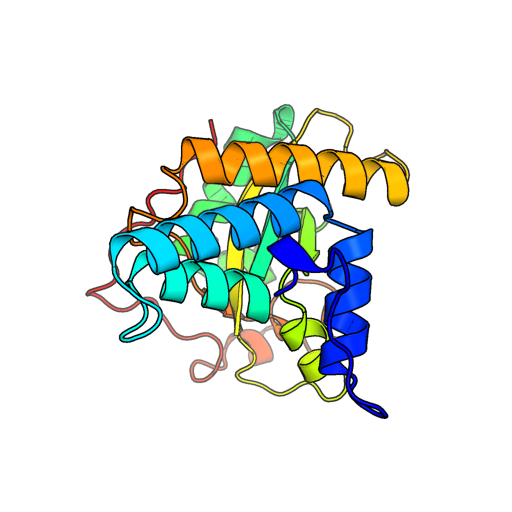871 1.00 96.12 138 SER A N 1
ATOM 1130 C CA . SER A 1 138 ? -9.961 12.645 3.213 1.00 96.12 138 SER A CA 1
ATOM 1131 C C . SER A 1 138 ? -11.305 13.256 2.799 1.00 96.12 138 SER A C 1
ATOM 1133 O O . SER A 1 138 ? -12.258 12.517 2.565 1.00 96.12 138 SER A O 1
ATOM 1135 N N . ASN A 1 139 ? -11.372 14.583 2.646 1.00 96.75 139 ASN A N 1
ATOM 1136 C CA . ASN A 1 139 ? -12.575 15.317 2.243 1.00 96.75 139 ASN A CA 1
ATOM 1137 C C . ASN A 1 139 ? -12.648 15.590 0.729 1.00 96.75 139 ASN A C 1
ATOM 1139 O O . ASN A 1 139 ? -13.646 16.132 0.251 1.00 96.75 139 ASN A O 1
ATOM 1143 N N . GLU A 1 140 ? -11.591 15.278 -0.027 1.00 97.12 140 GLU A N 1
ATOM 1144 C CA . GLU A 1 140 ? -11.596 15.400 -1.485 1.00 97.12 140 GLU A CA 1
ATOM 1145 C C . GLU A 1 140 ? -12.477 14.308 -2.131 1.00 97.12 140 GLU A C 1
ATOM 1147 O O . GLU A 1 140 ? -12.796 13.290 -1.515 1.00 97.12 140 GLU A O 1
ATOM 1152 N N . SER A 1 141 ? -12.874 14.503 -3.396 1.00 97.31 141 SER A N 1
ATOM 1153 C CA . SER A 1 141 ? -13.559 13.441 -4.145 1.00 97.31 141 SER A CA 1
ATOM 1154 C C . SER A 1 141 ? -12.636 12.238 -4.352 1.00 97.31 141 SER A C 1
ATOM 1156 O O . SER A 1 141 ? -11.411 12.376 -4.350 1.00 97.31 141 SER A O 1
ATOM 1158 N N . VAL A 1 142 ? -13.217 11.061 -4.591 1.00 94.44 142 VAL A N 1
ATOM 1159 C CA . VAL A 1 142 ? -12.462 9.815 -4.804 1.00 94.44 142 VAL A CA 1
ATOM 1160 C C . VAL A 1 142 ? -11.460 9.961 -5.953 1.00 94.44 142 VAL A C 1
ATOM 1162 O O . VAL A 1 142 ? -10.306 9.556 -5.830 1.00 94.44 142 VAL A O 1
ATOM 1165 N N . GLU A 1 143 ? -11.857 10.603 -7.052 1.00 95.44 143 GLU A N 1
ATOM 1166 C CA . GLU A 1 143 ? -10.984 10.838 -8.207 1.00 95.44 143 GLU A CA 1
ATOM 1167 C C . GLU A 1 143 ? -9.774 11.681 -7.809 1.00 95.44 143 GLU A C 1
ATOM 1169 O O . GLU A 1 143 ? -8.635 11.357 -8.151 1.00 95.44 143 GLU A O 1
ATOM 1174 N N . ARG A 1 144 ? -10.010 12.741 -7.031 1.00 97.50 144 ARG A N 1
ATOM 1175 C CA . ARG A 1 144 ? -8.946 13.636 -6.599 1.00 97.50 144 ARG A CA 1
ATOM 1176 C C . ARG A 1 144 ? -8.021 12.970 -5.584 1.00 97.50 144 ARG A C 1
ATOM 1178 O O . ARG A 1 144 ? -6.805 13.138 -5.687 1.00 97.50 144 ARG A O 1
ATOM 1185 N N . GLN A 1 145 ? -8.568 12.154 -4.684 1.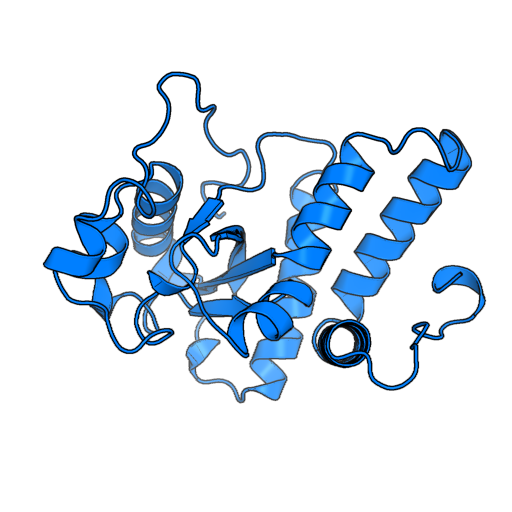00 97.69 145 GLN A N 1
ATOM 1186 C CA . GLN A 1 145 ? -7.777 11.312 -3.793 1.00 97.69 145 GLN A CA 1
ATOM 1187 C C . GLN A 1 145 ? -6.847 10.402 -4.599 1.00 97.69 145 GLN A C 1
ATOM 1189 O O . GLN A 1 145 ? -5.643 10.420 -4.364 1.00 97.69 145 GLN A O 1
ATOM 1194 N N . HIS A 1 146 ? -7.349 9.679 -5.604 1.00 96.88 146 HIS A N 1
ATOM 1195 C CA . HIS A 1 146 ? -6.508 8.822 -6.448 1.00 96.88 146 HIS A CA 1
ATOM 1196 C C . HIS A 1 146 ? -5.396 9.592 -7.171 1.00 96.88 146 HIS A C 1
ATOM 1198 O O . HIS A 1 146 ? -4.243 9.157 -7.149 1.00 96.88 146 HIS A O 1
ATOM 1204 N N . GLU A 1 147 ? -5.688 10.772 -7.725 1.00 97.19 147 GLU A N 1
ATOM 1205 C CA . GLU A 1 147 ? -4.660 11.627 -8.335 1.00 97.19 147 GLU A CA 1
ATOM 1206 C C . GLU A 1 147 ? -3.567 12.033 -7.333 1.00 97.19 147 GLU A C 1
ATOM 1208 O O . GLU A 1 147 ? -2.375 12.009 -7.660 1.00 97.19 147 GLU A O 1
ATOM 1213 N N . ARG A 1 148 ? -3.951 12.401 -6.103 1.00 97.81 148 ARG A N 1
ATOM 1214 C CA . ARG A 1 148 ? -3.007 12.754 -5.030 1.00 97.81 148 ARG A CA 1
ATOM 1215 C C . ARG A 1 148 ? -2.183 11.555 -4.583 1.00 97.81 148 ARG A C 1
ATOM 1217 O O . ARG A 1 148 ? -0.971 11.697 -4.419 1.00 97.81 148 ARG A O 1
ATOM 1224 N N . LEU A 1 149 ? -2.820 10.398 -4.407 1.00 97.94 149 LEU A N 1
ATOM 1225 C CA . LEU A 1 149 ? -2.158 9.152 -4.030 1.00 97.94 149 LEU A CA 1
ATOM 1226 C C . LEU A 1 149 ? -1.104 8.766 -5.064 1.00 97.94 149 LEU A C 1
ATOM 1228 O O . LEU A 1 149 ? 0.013 8.436 -4.681 1.00 97.94 149 LEU A O 1
ATOM 1232 N N . ASP A 1 150 ? -1.430 8.827 -6.357 1.00 98.56 150 ASP A N 1
ATOM 1233 C CA . ASP A 1 150 ? -0.508 8.438 -7.425 1.00 98.56 150 ASP A CA 1
ATOM 1234 C C . ASP A 1 150 ? 0.734 9.338 -7.480 1.00 98.56 150 ASP A C 1
ATOM 1236 O O . ASP A 1 150 ? 1.860 8.849 -7.599 1.00 98.56 150 ASP A O 1
ATOM 1240 N N . VAL A 1 151 ? 0.559 10.655 -7.318 1.00 98.31 151 VAL A N 1
ATOM 1241 C CA . VAL A 1 151 ? 1.690 11.594 -7.228 1.00 98.31 151 VAL A CA 1
ATOM 1242 C C . VAL A 1 151 ? 2.535 11.311 -5.984 1.00 98.31 151 VAL A C 1
ATOM 1244 O O . VAL A 1 151 ? 3.740 11.084 -6.104 1.00 98.31 151 VAL A O 1
ATOM 1247 N N . ALA A 1 152 ? 1.915 11.270 -4.803 1.00 98.31 152 ALA A N 1
ATOM 1248 C CA . ALA A 1 152 ? 2.625 11.103 -3.538 1.00 98.31 152 ALA A CA 1
ATOM 1249 C C . ALA A 1 152 ? 3.323 9.736 -3.429 1.00 98.31 152 ALA A C 1
ATOM 1251 O O . ALA A 1 152 ? 4.426 9.640 -2.890 1.00 98.31 152 ALA A O 1
ATOM 1252 N N . LEU A 1 153 ? 2.728 8.673 -3.975 1.00 98.50 153 LEU A N 1
ATOM 1253 C CA . LEU A 1 153 ? 3.336 7.345 -4.030 1.00 98.50 153 LEU A CA 1
ATOM 1254 C C . LEU A 1 153 ? 4.543 7.307 -4.968 1.00 98.50 153 LEU A C 1
ATOM 1256 O O . LEU A 1 153 ? 5.589 6.775 -4.588 1.00 98.50 153 LEU A O 1
ATOM 1260 N N . CYS A 1 154 ? 4.431 7.900 -6.158 1.00 98.12 154 CYS A N 1
ATOM 1261 C CA . CYS A 1 154 ? 5.544 8.018 -7.098 1.00 98.12 154 CYS A CA 1
ATOM 1262 C C . CYS A 1 154 ? 6.739 8.740 -6.451 1.00 98.12 154 CYS A C 1
ATOM 1264 O O . CYS A 1 154 ? 7.856 8.213 -6.442 1.00 98.12 154 CYS A O 1
ATOM 1266 N N . GLU A 1 155 ? 6.495 9.897 -5.831 1.00 97.94 155 GLU A N 1
ATOM 1267 C CA . GLU A 1 155 ? 7.515 10.670 -5.112 1.00 97.94 155 GLU A CA 1
ATOM 1268 C C . GLU A 1 155 ? 8.101 9.883 -3.935 1.00 97.94 155 GLU A C 1
ATOM 1270 O O . GLU A 1 155 ? 9.322 9.854 -3.743 1.00 97.94 155 GLU A O 1
ATOM 1275 N N . ARG A 1 156 ? 7.257 9.177 -3.171 1.00 97.62 156 ARG A N 1
ATOM 1276 C CA . ARG A 1 156 ? 7.701 8.354 -2.040 1.00 97.62 156 ARG A CA 1
ATOM 1277 C C . ARG A 1 156 ? 8.631 7.234 -2.485 1.00 97.62 156 ARG A C 1
ATOM 1279 O O . ARG A 1 156 ? 9.660 7.019 -1.845 1.00 97.62 156 ARG A O 1
ATOM 1286 N N . ILE A 1 157 ? 8.309 6.537 -3.573 1.00 98.06 157 ILE A N 1
ATOM 1287 C CA . ILE A 1 157 ? 9.157 5.472 -4.126 1.00 98.06 157 ILE A CA 1
ATOM 1288 C C . ILE A 1 157 ? 10.524 6.032 -4.525 1.00 98.06 157 ILE A C 1
ATOM 1290 O O . ILE A 1 157 ? 11.549 5.418 -4.218 1.00 98.06 157 ILE A O 1
ATOM 1294 N N . GLN A 1 158 ? 10.556 7.203 -5.163 1.00 97.31 158 GLN A N 1
ATOM 1295 C CA . GLN A 1 158 ? 11.803 7.861 -5.556 1.00 97.31 158 GLN A CA 1
ATOM 1296 C C . GLN A 1 158 ? 12.630 8.286 -4.337 1.00 97.31 158 GLN A C 1
ATOM 1298 O O . GLN A 1 158 ? 13.830 8.008 -4.288 1.00 97.31 158 GLN A O 1
ATOM 1303 N N . ALA A 1 159 ? 11.993 8.876 -3.323 1.00 96.62 159 ALA A N 1
ATOM 1304 C CA . ALA A 1 159 ? 12.641 9.263 -2.069 1.00 96.62 159 ALA A CA 1
ATOM 1305 C C . ALA A 1 159 ? 13.203 8.058 -1.291 1.00 96.62 159 ALA A C 1
ATOM 1307 O O . ALA A 1 159 ? 14.234 8.166 -0.627 1.00 96.62 159 ALA A O 1
ATOM 1308 N N . LEU A 1 160 ? 12.568 6.889 -1.409 1.00 95.69 160 LEU A N 1
ATOM 1309 C CA . LEU A 1 160 ? 13.013 5.622 -0.814 1.00 95.69 160 LEU A CA 1
ATOM 1310 C C . LEU A 1 160 ? 13.964 4.833 -1.730 1.00 95.69 160 LEU A C 1
ATOM 1312 O O . LEU A 1 160 ? 14.054 3.604 -1.637 1.00 95.69 160 LEU A O 1
ATOM 1316 N N . ASP A 1 161 ? 14.702 5.541 -2.589 1.00 96.50 161 ASP A N 1
ATOM 1317 C CA . ASP A 1 161 ? 15.755 4.988 -3.444 1.00 96.50 161 ASP A CA 1
ATOM 1318 C C . ASP A 1 161 ? 15.221 3.906 -4.400 1.00 96.50 161 ASP A C 1
ATOM 1320 O O . ASP A 1 161 ? 15.845 2.869 -4.608 1.00 96.50 161 ASP A O 1
ATOM 1324 N N . ASN A 1 162 ? 14.025 4.113 -4.965 1.00 97.00 162 ASN A N 1
ATOM 1325 C CA . ASN A 1 162 ? 13.448 3.301 -6.043 1.00 97.00 162 ASN A CA 1
ATOM 1326 C C . ASN A 1 162 ? 13.492 1.781 -5.783 1.00 97.00 162 ASN A C 1
ATOM 1328 O O . ASN A 1 162 ? 13.879 1.003 -6.655 1.00 97.00 162 ASN A O 1
ATOM 1332 N N . PHE A 1 163 ? 13.139 1.336 -4.573 1.00 96.62 163 PHE A N 1
ATOM 1333 C CA . PHE A 1 163 ? 13.221 -0.074 -4.150 1.00 96.62 163 PHE A CA 1
ATOM 1334 C C . PHE A 1 163 ? 14.639 -0.688 -4.157 1.00 96.62 163 PHE A C 1
ATOM 1336 O O . PHE A 1 163 ? 14.780 -1.913 -4.052 1.00 96.62 163 PHE A O 1
ATOM 1343 N N . ASN A 1 164 ? 15.719 0.094 -4.232 1.00 94.69 164 ASN A N 1
ATOM 1344 C CA . ASN A 1 164 ? 17.083 -0.425 -4.065 1.00 94.69 164 ASN A CA 1
ATOM 1345 C C . ASN A 1 164 ? 17.321 -0.936 -2.640 1.00 94.69 164 ASN A C 1
ATOM 1347 O O . ASN A 1 164 ? 17.993 -1.952 -2.451 1.00 94.69 164 ASN A O 1
ATOM 1351 N N . ARG A 1 165 ? 16.721 -0.276 -1.645 1.00 90.94 165 ARG A N 1
ATOM 1352 C CA . ARG A 1 165 ? 16.912 -0.571 -0.220 1.00 90.94 165 ARG A CA 1
ATOM 1353 C C . ARG A 1 165 ? 15.891 -1.573 0.319 1.00 90.94 165 ARG A C 1
ATOM 1355 O O . ARG A 1 165 ? 14.786 -1.730 -0.199 1.00 90.94 165 ARG A O 1
ATOM 1362 N N . ALA A 1 166 ? 16.282 -2.261 1.387 1.00 89.62 166 ALA A N 1
ATOM 1363 C CA . ALA A 1 166 ? 15.450 -3.193 2.136 1.00 89.62 166 ALA A CA 1
ATOM 1364 C C . ALA A 1 166 ? 15.849 -3.169 3.629 1.00 89.62 166 ALA A C 1
ATOM 1366 O O . ALA A 1 166 ? 17.006 -2.874 3.930 1.00 89.62 166 ALA A O 1
ATOM 1367 N N . PRO A 1 167 ? 14.943 -3.533 4.556 1.00 90.06 167 PRO A N 1
ATOM 1368 C CA . PRO A 1 167 ? 13.551 -3.916 4.322 1.00 90.06 167 PRO A CA 1
ATOM 1369 C C . PRO A 1 167 ? 12.653 -2.686 4.133 1.00 90.06 167 PRO A C 1
ATOM 1371 O O . PRO A 1 167 ? 12.706 -1.734 4.904 1.00 90.06 167 PRO A O 1
ATOM 1374 N N . LEU A 1 168 ? 11.818 -2.727 3.097 1.00 93.00 168 LEU A N 1
ATOM 1375 C CA . LEU A 1 168 ? 10.907 -1.634 2.759 1.00 93.00 168 LEU A CA 1
ATOM 1376 C C . LEU A 1 168 ? 9.457 -2.021 3.037 1.00 93.00 168 LEU A C 1
ATOM 1378 O O . LEU A 1 168 ? 8.744 -1.321 3.737 1.00 93.00 168 LEU A O 1
ATOM 1382 N N . LEU A 1 169 ? 9.038 -3.169 2.514 1.00 94.62 169 LEU A N 1
ATOM 1383 C CA . LEU A 1 169 ? 7.647 -3.598 2.490 1.00 94.62 169 LEU A CA 1
ATOM 1384 C C . LEU A 1 169 ? 7.354 -4.575 3.631 1.00 94.62 169 LEU A C 1
ATOM 1386 O O . LEU A 1 169 ? 7.789 -5.732 3.602 1.00 94.62 169 LEU A O 1
ATOM 1390 N N . LYS A 1 170 ? 6.617 -4.112 4.640 1.00 95.94 170 LYS A N 1
ATOM 1391 C CA . LYS A 1 170 ? 6.150 -4.948 5.753 1.00 95.94 170 LYS A CA 1
ATOM 1392 C C . LYS A 1 170 ? 4.831 -5.643 5.385 1.00 95.94 170 LYS A C 1
ATOM 1394 O O . LYS A 1 170 ? 4.083 -5.114 4.563 1.00 95.94 170 LYS A O 1
ATOM 1399 N N . PRO A 1 171 ? 4.568 -6.854 5.911 1.00 96.69 171 PRO A N 1
ATOM 1400 C CA . PRO A 1 171 ? 3.296 -7.528 5.683 1.00 96.69 171 PRO A CA 1
ATOM 1401 C C . PRO A 1 171 ? 2.147 -6.792 6.381 1.00 96.69 171 PRO A C 1
ATOM 1403 O O . PRO A 1 171 ? 2.354 -6.163 7.417 1.00 96.69 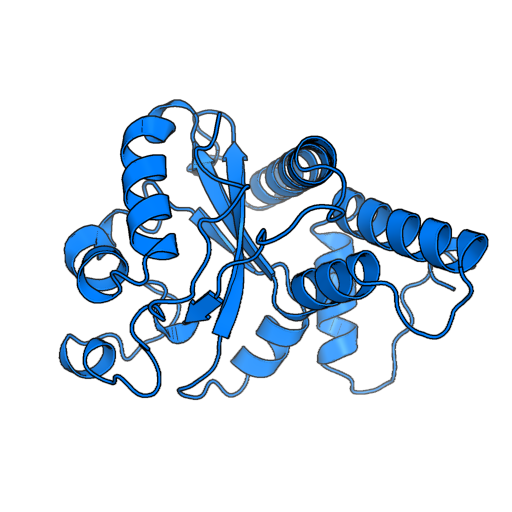171 PRO A O 1
ATOM 1406 N N . ILE A 1 172 ? 0.945 -6.912 5.823 1.00 97.81 172 ILE A N 1
ATOM 1407 C CA . ILE A 1 172 ? -0.311 -6.505 6.459 1.00 97.81 172 ILE A CA 1
ATOM 1408 C C . ILE A 1 172 ? -1.389 -7.574 6.204 1.00 97.81 172 ILE A C 1
ATOM 1410 O O . ILE A 1 172 ? -1.600 -7.935 5.045 1.00 97.81 172 ILE A O 1
ATOM 1414 N N . PRO A 1 173 ? -2.053 -8.117 7.242 1.00 97.69 173 PRO A N 1
ATOM 1415 C CA . PRO A 1 173 ? -3.217 -8.992 7.073 1.00 97.69 173 PRO A CA 1
ATOM 1416 C C . PRO A 1 173 ? -4.389 -8.203 6.469 1.00 97.69 173 PRO A C 1
ATOM 1418 O O . PRO A 1 173 ? -4.917 -7.308 7.125 1.00 97.69 173 PRO A O 1
ATOM 1421 N N . LEU A 1 174 ? -4.784 -8.495 5.222 1.00 97.31 174 LEU A N 1
ATOM 1422 C CA . LEU A 1 174 ? -5.788 -7.686 4.510 1.00 97.31 174 LEU A CA 1
ATOM 1423 C C . LEU A 1 174 ? -7.162 -7.731 5.179 1.00 97.31 174 LEU A C 1
ATOM 1425 O O . LEU A 1 174 ? -7.778 -6.689 5.370 1.00 97.31 174 LEU A O 1
ATOM 1429 N N . LEU A 1 175 ? -7.610 -8.916 5.598 1.00 97.00 175 LEU A N 1
ATOM 1430 C CA . LEU A 1 175 ? -8.897 -9.090 6.277 1.00 97.00 175 LEU A CA 1
ATOM 1431 C C . LEU A 1 175 ? -8.884 -8.505 7.699 1.00 97.00 175 LEU A C 1
ATOM 1433 O O . LEU A 1 175 ? -9.934 -8.331 8.309 1.00 97.00 175 LEU A O 1
ATOM 1437 N N . GLY A 1 176 ? -7.699 -8.186 8.228 1.00 97.25 176 GLY A N 1
ATOM 1438 C CA . GLY A 1 176 ? -7.538 -7.505 9.507 1.00 97.25 176 GLY A CA 1
ATOM 1439 C C . GLY A 1 176 ? -7.763 -5.997 9.449 1.00 97.25 176 GLY A C 1
ATOM 1440 O O . GLY A 1 176 ? -8.085 -5.414 10.484 1.00 97.25 176 GLY A O 1
ATOM 1441 N N . ILE A 1 177 ? -7.616 -5.378 8.271 1.00 97.62 177 ILE A N 1
ATOM 1442 C CA . ILE A 1 177 ? -7.808 -3.935 8.082 1.00 97.62 177 ILE A CA 1
ATOM 1443 C C . ILE A 1 177 ? -9.268 -3.593 8.399 1.00 97.62 177 ILE A C 1
ATOM 1445 O O . ILE A 1 177 ? -10.163 -4.147 7.755 1.00 97.62 177 ILE A O 1
ATOM 1449 N N . PRO A 1 178 ? -9.546 -2.708 9.373 1.00 97.44 178 PRO A N 1
ATOM 1450 C CA . PRO A 1 178 ? -10.908 -2.367 9.747 1.00 97.44 178 PRO A CA 1
ATOM 1451 C C . PRO A 1 178 ? -11.791 -2.008 8.555 1.00 97.44 178 PRO A C 1
ATOM 1453 O O . PRO A 1 178 ? -11.369 -1.298 7.644 1.00 97.44 178 PRO A O 1
ATOM 1456 N N . HIS A 1 179 ? -13.024 -2.513 8.583 1.00 93.50 179 HIS A N 1
ATOM 1457 C CA . HIS A 1 179 ? -14.061 -2.301 7.564 1.00 93.50 179 HIS A CA 1
ATOM 1458 C C . HIS A 1 179 ? -13.847 -3.027 6.223 1.00 93.50 179 HIS A C 1
ATOM 1460 O O . HIS A 1 179 ? -14.741 -2.989 5.382 1.00 93.50 179 HIS A O 1
ATOM 1466 N N . TRP A 1 180 ? -12.723 -3.723 6.011 1.00 94.81 180 TRP A N 1
ATOM 1467 C CA . TRP A 1 180 ? -12.468 -4.477 4.769 1.00 94.81 180 TRP A CA 1
ATOM 1468 C C . TRP A 1 180 ? -13.025 -5.905 4.780 1.00 94.81 180 TRP A C 1
ATOM 1470 O O . TRP A 1 180 ? -13.138 -6.531 3.728 1.00 94.81 180 TRP A O 1
ATOM 1480 N N . TYR A 1 181 ? -13.371 -6.433 5.954 1.00 94.38 181 TYR A N 1
ATOM 1481 C CA . TYR A 1 181 ? -13.945 -7.766 6.113 1.00 94.38 181 TYR A CA 1
ATOM 1482 C C . TYR A 1 181 ? -15.013 -7.761 7.208 1.00 94.38 181 TYR A C 1
ATOM 1484 O O . TYR A 1 181 ? -14.938 -6.974 8.151 1.00 94.38 181 TYR A O 1
ATOM 1492 N N . GLN A 1 182 ? -16.029 -8.616 7.074 1.00 90.12 182 GLN A N 1
ATOM 1493 C CA . GLN A 1 182 ? -17.174 -8.621 7.991 1.00 90.12 182 GLN A CA 1
ATOM 1494 C C . GLN A 1 182 ? -16.818 -9.213 9.360 1.00 90.12 182 GLN A C 1
ATOM 1496 O O . GLN A 1 182 ? -17.199 -8.668 10.396 1.00 90.12 182 GLN A O 1
ATOM 1501 N N . GLU A 1 183 ? -16.074 -10.318 9.377 1.00 88.81 183 GLU A N 1
ATOM 1502 C CA . GLU A 1 183 ? -15.728 -11.025 10.607 1.00 88.81 183 GLU A CA 1
ATOM 1503 C C . GLU A 1 183 ? -14.431 -10.467 11.196 1.00 88.81 183 GLU A C 1
ATOM 1505 O O . GLU A 1 183 ? -13.330 -10.902 10.883 1.00 88.81 183 GLU A O 1
ATOM 1510 N N . GLN A 1 184 ? -14.580 -9.444 12.038 1.00 94.31 184 GLN A N 1
ATOM 1511 C CA . GLN A 1 184 ? -13.477 -8.737 12.697 1.00 94.31 184 GLN A CA 1
ATOM 1512 C C . GLN A 1 184 ? -13.703 -8.646 14.211 1.00 94.31 184 GLN A C 1
ATOM 1514 O O . GLN A 1 184 ? -13.604 -7.572 14.809 1.00 94.31 184 GLN A O 1
ATOM 1519 N N . THR A 1 185 ? -14.076 -9.762 14.836 1.00 95.19 185 THR A N 1
ATOM 1520 C CA . THR A 1 185 ? -14.278 -9.865 16.290 1.00 95.19 185 THR A CA 1
ATOM 1521 C C . THR A 1 185 ? -12.935 -9.951 17.033 1.00 95.19 185 THR A C 1
ATOM 1523 O O . THR A 1 185 ? -11.912 -10.241 16.415 1.00 95.19 185 THR A O 1
ATOM 1526 N N . PRO A 1 186 ? -12.889 -9.749 18.363 1.00 96.00 186 PRO A N 1
ATOM 1527 C CA . PRO A 1 186 ? -11.669 -9.995 19.133 1.00 96.00 186 PRO A CA 1
ATOM 1528 C C . PRO A 1 186 ? -11.084 -11.403 18.916 1.00 96.00 186 PRO A C 1
ATOM 1530 O O . PRO A 1 186 ? -9.887 -11.523 18.676 1.00 96.00 186 PRO A O 1
ATOM 1533 N N . CYS A 1 187 ? -11.925 -12.446 18.884 1.00 95.56 187 CYS A N 1
ATOM 1534 C CA . CYS A 1 187 ? -11.490 -13.826 18.633 1.00 95.56 187 CYS A CA 1
ATOM 1535 C C . CYS A 1 187 ? -10.861 -14.015 17.243 1.00 95.56 187 CYS A C 1
ATOM 1537 O O . CYS A 1 187 ? -9.915 -14.782 17.095 1.00 95.56 187 CYS A O 1
ATOM 1539 N N . PHE A 1 188 ? -11.329 -13.285 16.226 1.00 96.12 188 PHE A N 1
ATOM 1540 C CA . PHE A 1 188 ? -10.707 -13.307 14.900 1.00 96.12 188 PHE A CA 1
ATOM 1541 C C . PHE A 1 188 ? -9.251 -12.806 14.947 1.00 96.12 188 PHE A C 1
ATOM 1543 O O . PHE A 1 188 ? -8.354 -13.447 14.399 1.00 96.12 188 PHE A O 1
ATOM 1550 N N . TYR A 1 189 ? -8.979 -11.715 15.673 1.00 96.88 189 TYR A N 1
ATOM 1551 C CA . TYR A 1 189 ? -7.617 -11.180 15.831 1.00 96.88 189 TYR A CA 1
ATOM 1552 C C . TYR A 1 189 ? -6.709 -12.036 16.739 1.00 96.88 189 TYR A C 1
ATOM 1554 O O . TYR A 1 189 ? -5.481 -11.882 16.735 1.00 96.88 189 TYR A O 1
ATOM 1562 N N . GLU A 1 190 ? -7.280 -12.975 17.497 1.00 95.44 190 GLU A N 1
ATOM 1563 C CA . GLU A 1 190 ? -6.524 -13.945 18.294 1.00 95.44 190 GLU A CA 1
ATOM 1564 C C . GLU A 1 190 ? -5.895 -15.057 17.444 1.00 95.44 190 GLU A C 1
ATOM 1566 O O . GLU A 1 190 ? -4.907 -15.649 17.889 1.00 95.44 190 GLU A O 1
ATOM 1571 N N . ASN A 1 191 ? -6.378 -15.293 16.216 1.00 96.00 191 ASN A N 1
ATOM 1572 C CA . ASN A 1 191 ? -5.832 -16.294 15.297 1.00 96.00 191 ASN A CA 1
ATOM 1573 C C . ASN A 1 191 ? -4.362 -15.989 14.944 1.00 96.00 191 ASN A C 1
ATOM 1575 O O . ASN A 1 191 ? -4.062 -15.187 14.057 1.00 96.00 191 ASN A O 1
ATOM 1579 N N . LYS A 1 192 ? -3.420 -16.657 15.621 1.00 95.19 192 LYS A N 1
ATOM 1580 C CA . LYS A 1 192 ? -1.973 -16.445 15.440 1.00 95.19 192 LYS A CA 1
ATOM 1581 C C . LYS A 1 192 ? -1.410 -17.043 14.156 1.00 95.19 192 LYS A C 1
ATOM 1583 O O . LYS A 1 192 ? -0.313 -16.640 13.765 1.00 95.19 192 LYS A O 1
ATOM 1588 N N . ASP A 1 193 ? -2.138 -17.929 13.482 1.00 95.00 193 ASP A N 1
ATOM 1589 C CA . ASP A 1 193 ? -1.726 -18.454 12.179 1.00 95.00 193 ASP A CA 1
ATOM 1590 C C . ASP A 1 193 ? -1.885 -17.399 11.083 1.00 95.00 193 ASP A C 1
ATOM 1592 O O . ASP A 1 193 ? -1.067 -17.344 10.153 1.00 95.00 193 ASP A O 1
ATOM 1596 N N . TYR A 1 194 ? -2.869 -16.508 11.244 1.00 96.06 194 TYR A N 1
ATOM 1597 C CA . TYR A 1 194 ? -3.066 -15.351 10.382 1.00 96.06 194 TYR A CA 1
ATOM 1598 C C . TYR A 1 194 ? -2.364 -14.088 10.913 1.00 96.06 194 TYR A C 1
ATOM 1600 O O . TYR A 1 194 ? -1.494 -13.519 10.245 1.00 96.06 194 TYR A O 1
ATOM 1608 N N . PHE A 1 195 ? -2.655 -13.688 12.152 1.00 97.06 195 PHE A N 1
ATOM 1609 C CA . PHE A 1 195 ? -2.083 -12.529 12.847 1.00 97.06 195 PHE A CA 1
ATOM 1610 C C . PHE A 1 195 ? -0.759 -12.884 13.534 1.00 97.06 195 PHE A C 1
ATOM 1612 O O . PHE A 1 195 ? -0.605 -12.819 14.759 1.00 97.06 195 PHE A O 1
ATOM 1619 N N . ARG A 1 196 ? 0.227 -13.270 12.720 1.00 95.62 196 ARG A N 1
ATOM 1620 C CA . ARG A 1 196 ? 1.519 -13.788 13.194 1.00 95.62 196 ARG A CA 1
ATOM 1621 C C . ARG A 1 196 ? 2.332 -12.729 13.944 1.00 95.62 196 ARG A C 1
ATOM 1623 O O . ARG A 1 196 ? 2.487 -11.616 13.424 1.00 95.62 196 ARG A O 1
ATOM 1630 N N . PRO A 1 197 ? 2.929 -13.057 15.105 1.00 94.31 197 PRO A N 1
ATOM 1631 C CA . PRO A 1 197 ? 3.808 -12.134 15.814 1.00 94.31 197 PRO A CA 1
ATOM 1632 C C . PRO A 1 197 ? 5.040 -11.783 14.972 1.00 94.31 197 PRO A C 1
ATOM 1634 O O . PRO A 1 197 ? 5.427 -12.512 14.052 1.00 94.31 197 PRO A O 1
ATOM 1637 N N . MET A 1 198 ? 5.670 -10.650 15.275 1.00 93.81 198 MET A N 1
ATOM 1638 C CA . MET A 1 198 ? 6.898 -10.262 14.589 1.00 93.81 198 MET A CA 1
ATOM 1639 C C . MET A 1 198 ? 8.025 -11.244 14.933 1.00 93.81 198 MET A C 1
ATOM 1641 O O . MET A 1 198 ? 8.268 -11.548 16.099 1.00 93.81 198 MET A O 1
ATOM 1645 N N . SER A 1 199 ? 8.743 -11.721 13.914 1.00 90.75 199 SER A N 1
ATOM 1646 C CA . SER A 1 199 ? 9.932 -12.546 14.134 1.00 90.75 199 SER A CA 1
ATOM 1647 C C . SER A 1 199 ? 11.036 -11.743 14.828 1.00 90.75 199 SER A C 1
ATOM 1649 O O . SER A 1 199 ? 11.263 -10.582 14.491 1.00 90.75 199 SER A O 1
ATOM 1651 N N . VAL A 1 200 ? 11.787 -12.389 15.724 1.00 88.00 200 VAL A N 1
ATOM 1652 C CA . VAL A 1 200 ? 12.935 -11.796 16.437 1.00 88.00 200 VAL A CA 1
ATOM 1653 C C . VAL A 1 200 ? 14.037 -11.324 15.472 1.00 88.00 200 VAL A C 1
ATOM 1655 O O . VAL A 1 200 ? 14.816 -10.435 15.794 1.00 88.00 200 VAL A O 1
ATOM 1658 N N . THR A 1 201 ? 14.090 -11.880 14.257 1.00 89.25 201 THR A N 1
ATOM 1659 C CA . THR A 1 201 ? 15.055 -11.500 13.209 1.00 89.25 201 THR A CA 1
ATOM 1660 C C . THR A 1 201 ? 14.536 -10.402 12.270 1.00 89.25 201 THR A C 1
ATOM 1662 O O . THR A 1 201 ? 15.224 -10.008 11.323 1.00 89.25 201 THR A O 1
ATOM 1665 N N . SER A 1 202 ? 13.320 -9.896 12.504 1.00 88.94 202 SER A N 1
ATOM 1666 C CA . SER A 1 202 ? 12.694 -8.852 11.692 1.00 88.94 202 SER A CA 1
ATOM 1667 C C . SER A 1 202 ? 13.461 -7.536 11.818 1.00 88.94 202 SER A C 1
ATOM 1669 O O . SER A 1 202 ? 13.523 -6.923 12.879 1.00 88.94 202 SER A O 1
ATOM 1671 N N . LYS A 1 203 ? 14.027 -7.072 10.703 1.00 91.50 203 LYS A N 1
ATOM 1672 C CA . LYS A 1 203 ? 14.716 -5.776 10.626 1.00 91.50 203 LYS A CA 1
ATOM 1673 C C . LYS A 1 203 ? 13.708 -4.616 10.578 1.00 91.50 203 LYS A C 1
ATOM 1675 O O . LYS A 1 203 ? 12.662 -4.780 9.941 1.00 91.50 203 LYS A O 1
ATOM 1680 N N . PRO A 1 204 ? 13.994 -3.447 11.176 1.00 89.44 204 PRO A N 1
ATOM 1681 C CA . PRO A 1 204 ? 13.101 -2.287 11.131 1.00 89.44 204 PRO A CA 1
ATOM 1682 C C . PRO A 1 204 ? 12.923 -1.782 9.697 1.00 89.44 204 PRO A C 1
ATOM 1684 O O . PRO A 1 204 ? 13.839 -1.885 8.883 1.00 89.44 204 PRO A O 1
ATOM 1687 N N . SER A 1 205 ? 11.734 -1.266 9.382 1.00 91.88 205 SER A N 1
ATOM 1688 C CA . SER A 1 205 ? 11.409 -0.785 8.037 1.00 91.88 205 SER A CA 1
ATOM 1689 C C . SER A 1 205 ? 12.067 0.561 7.742 1.00 91.88 205 SER A C 1
ATOM 1691 O O . SER A 1 205 ? 11.966 1.472 8.556 1.00 91.88 205 SER A O 1
ATOM 1693 N N . VAL A 1 206 ? 12.671 0.720 6.563 1.00 94.00 206 VAL A N 1
ATOM 1694 C CA . VAL A 1 206 ? 13.334 1.981 6.169 1.00 94.00 206 VAL A CA 1
ATOM 1695 C C . VAL A 1 206 ? 12.362 3.062 5.676 1.00 94.00 206 VAL A C 1
ATOM 1697 O O . VAL A 1 206 ? 12.788 4.177 5.402 1.00 94.00 206 VAL A O 1
ATOM 1700 N N . GLN A 1 207 ? 11.067 2.746 5.543 1.00 95.06 207 GLN A N 1
ATOM 1701 C CA . GLN A 1 207 ? 10.032 3.711 5.143 1.00 95.06 207 GLN A CA 1
ATOM 1702 C C . GLN A 1 207 ? 9.423 4.495 6.317 1.00 95.06 207 GLN A C 1
ATOM 1704 O O . GLN A 1 207 ? 8.497 5.268 6.089 1.00 95.06 207 GLN A O 1
ATOM 1709 N N . LEU A 1 208 ? 9.874 4.273 7.554 1.00 95.62 208 LEU A N 1
ATOM 1710 C CA . LEU A 1 208 ? 9.371 4.973 8.735 1.00 95.62 208 LEU A CA 1
ATOM 1711 C C . LEU A 1 208 ? 10.505 5.725 9.451 1.00 95.62 208 LEU A C 1
ATOM 1713 O O . LEU A 1 208 ? 11.631 5.224 9.467 1.00 95.62 208 LEU A O 1
ATOM 1717 N N . PRO A 1 209 ? 10.212 6.867 10.097 1.00 95.81 209 PRO A N 1
ATOM 1718 C CA . PRO A 1 209 ? 8.922 7.567 10.095 1.00 95.81 209 PRO A CA 1
ATOM 1719 C C . PRO A 1 209 ? 8.607 8.237 8.740 1.00 95.81 209 PRO A C 1
ATOM 1721 O O . PRO A 1 209 ? 9.483 8.423 7.893 1.00 95.81 209 PRO A O 1
ATOM 1724 N N . LEU A 1 210 ? 7.338 8.587 8.525 1.00 94.69 210 LEU A N 1
ATOM 1725 C CA . LEU A 1 210 ? 6.931 9.561 7.513 1.00 94.69 210 LEU A CA 1
ATOM 1726 C C . LEU A 1 210 ? 7.427 10.953 7.920 1.00 94.69 210 LEU A C 1
ATOM 1728 O O . LEU A 1 210 ? 7.286 11.343 9.081 1.00 94.69 210 LEU A O 1
ATOM 1732 N N . THR A 1 211 ? 7.985 11.672 6.948 1.00 88.69 211 THR A N 1
ATOM 1733 C CA . THR A 1 211 ? 8.566 13.019 7.070 1.00 88.69 211 THR A CA 1
ATOM 1734 C C . THR A 1 211 ? 7.847 13.990 6.155 1.00 88.69 211 THR A C 1
ATOM 1736 O O . THR A 1 211 ? 7.557 13.605 5.001 1.00 88.69 211 THR A O 1
#

Radius of gyration: 17.15 Å; Cα contacts (8 Å, |Δi|>4): 291; chains: 1; bounding box: 39×37×47 Å

Foldseek 3Di:
DCVVPVDQDDDPPDLLSVLLVVLCVLQVLQVVLLVVVLVVCCVVPNPPPRDQLNVVSLQCQAFEKEWEFEPVLLVVLLVLVQCQLQLVLCVNLPVVVVCDLPGTDIDTNRSNLVVCLVPPDQQDKGWYAYFYFYPCLSVDDPSVVSVRSNVRVSVLCVVVVVSPDDDATGIDQQCSRRPRHDPNDPVVCVPCVRSPGDDPPDDGHPNPDHD

Secondary structure (DSSP, 8-state):
-HHHH------TT-HHHHHHHHHHHH-HHHHHHHHHHHHHHHHHH-SSSPPHHHHHHHHHHHHEEEEEEEGGGHHHHHHHHHHHHTT-HIIIIIITGGGBTTTBEEEE--HHHHHHTTS--TT-EEEEEEEEE-TTGGGS-HHHHHHHHHHHHHHHHHHTGGGTSSS--EEEEGGGSTTSSS---HHHHH-TTTSPPPPTTPPPPTT-S--